Protein AF-S6ABQ4-F1 (afdb_monomer_lite)

Radius of gyration: 31.16 Å; chains: 1; bounding box: 83×115×70 Å

Foldseek 3Di:
DDDDDDDDDDDDPPPPPPPPPPPPPPDDLVRQLVVQLVVQLVVCVVPPVQDDSVLSSVQSNVQSVQVSVQVVVCVVQVAHRAGDHDDDDDRDPDPPPDDPDDDDDDDDDDDDDDDDDDDDDDDDDDDDDDDDDDDDDDDDDDDDDCPPPPPDDLFAKWQFVPWQDIWTWDDDPQWIWIDDPPDTFIWHADPVQKTWTQDPVVRWIWIWHADPQSKIFIATVVGPDGTTIIHGDDPVVVVVLLVQLVVLSVQLVVLCVVLVVPVVCNVVSSLLSVLSNCVSRTDDPSSLVSLLVSVVVVVVVVPPDNPHCPSRPPVSD

Secondary structure (DSSP, 8-state):
----------------------------HHHHHHHHHHHHHHHHHHH-TTS-HHHHHHHHHHHHHHHHHHHHHHHHHTS--PPPPPPPPPPP---TTS-----PPPPP---PPPP----------------------------------------EEEEETTS--EEEEEEETTEEEEEETTEEEEEEE-TTS-EEEEETTTTEEEEEEE-TTSEEEEEEES--SPPEEEEEEPHHHHHHHHHHHHHHHHHHHHHHHHHHH-GGGHHHHHHHHHHHHHHTT--HHHHHHHHHHHHHHHHHTT-SS-TTTTTS-GGG-

Organism: NCBI:txid1245471

Structure (mmCIF, N/CA/C/O backbone):
data_AF-S6ABQ4-F1
#
_entry.id   AF-S6ABQ4-F1
#
loop_
_atom_site.group_PDB
_atom_site.id
_atom_site.type_symbol
_atom_site.label_atom_id
_atom_site.label_alt_id
_atom_site.label_comp_id
_atom_site.label_asym_id
_atom_site.label_entity_id
_atom_site.label_seq_id
_atom_site.pdbx_PDB_ins_code
_atom_site.Cartn_x
_atom_site.Cartn_y
_atom_site.Cartn_z
_atom_site.occupancy
_atom_site.B_iso_or_equiv
_atom_site.auth_seq_id
_atom_site.auth_comp_id
_atom_site.auth_asym_id
_atom_site.auth_atom_id
_atom_site.pdbx_PDB_model_num
ATOM 1 N N . MET A 1 1 ? 23.757 -74.258 19.434 1.00 41.22 1 MET A N 1
ATOM 2 C CA . MET A 1 1 ? 25.208 -74.532 19.298 1.00 41.22 1 MET A CA 1
ATOM 3 C C . MET A 1 1 ? 25.707 -73.905 17.999 1.00 41.22 1 MET A C 1
ATOM 5 O O . MET A 1 1 ? 25.030 -74.097 17.000 1.00 41.22 1 MET A O 1
ATOM 9 N N . LYS A 1 2 ? 26.884 -73.247 18.045 1.00 38.03 2 LYS A N 1
ATOM 10 C CA . LYS A 1 2 ? 27.640 -72.538 16.971 1.00 38.03 2 LYS A CA 1
ATOM 11 C C . LYS A 1 2 ? 27.140 -71.103 16.696 1.00 38.03 2 LYS A C 1
ATOM 13 O O . LYS A 1 2 ? 26.043 -70.960 16.183 1.00 38.03 2 LYS A O 1
ATOM 18 N N . LEU A 1 3 ? 27.743 -70.007 17.190 1.00 45.56 3 LEU A N 1
ATOM 19 C CA . LEU A 1 3 ? 29.120 -69.449 17.098 1.00 45.56 3 LEU A CA 1
ATOM 20 C C . LEU A 1 3 ? 29.625 -69.207 15.663 1.00 45.56 3 LEU A C 1
ATOM 22 O O . LEU A 1 3 ? 30.008 -70.166 15.002 1.00 45.56 3 LEU A O 1
ATOM 26 N N . ALA A 1 4 ? 29.666 -67.924 15.265 1.00 42.50 4 ALA A N 1
ATOM 27 C CA . ALA A 1 4 ? 30.671 -67.213 14.440 1.00 42.50 4 ALA A CA 1
ATOM 28 C C . ALA A 1 4 ? 30.079 -65.817 14.109 1.00 42.50 4 ALA A C 1
ATOM 30 O O . ALA A 1 4 ? 29.017 -65.747 13.506 1.00 42.50 4 ALA A O 1
ATOM 31 N N . SER A 1 5 ? 30.527 -64.690 14.674 1.00 42.66 5 SER A N 1
ATOM 32 C CA . SER A 1 5 ? 31.806 -63.982 14.480 1.00 42.66 5 SER A CA 1
ATOM 33 C C . SER A 1 5 ? 32.084 -63.610 13.021 1.00 42.66 5 SER A C 1
ATOM 35 O O . SER A 1 5 ? 32.477 -64.475 12.247 1.00 42.66 5 SER A O 1
ATOM 37 N N . LEU A 1 6 ? 31.931 -62.323 12.682 1.00 36.28 6 LEU A N 1
ATOM 38 C CA . LEU A 1 6 ? 32.938 -61.563 11.932 1.00 36.28 6 LEU A CA 1
ATOM 39 C C . LEU A 1 6 ? 32.602 -60.068 11.933 1.00 36.28 6 LEU A C 1
ATOM 41 O O . LEU A 1 6 ? 31.626 -59.607 11.348 1.00 36.28 6 LEU A O 1
ATOM 45 N N . ALA A 1 7 ? 33.460 -59.336 12.634 1.00 42.53 7 ALA A N 1
ATOM 46 C CA . ALA A 1 7 ? 33.646 -57.908 12.502 1.00 42.53 7 ALA A CA 1
ATOM 47 C C . ALA A 1 7 ? 34.165 -57.579 11.096 1.00 42.53 7 ALA A C 1
ATOM 49 O O . ALA A 1 7 ? 35.042 -58.274 10.586 1.00 42.53 7 ALA A O 1
ATOM 50 N N . SER A 1 8 ? 33.702 -56.472 10.520 1.00 33.12 8 SER A N 1
ATOM 51 C CA . SER A 1 8 ? 34.504 -55.733 9.551 1.00 33.12 8 SER A CA 1
ATOM 52 C C . SER A 1 8 ? 34.298 -54.244 9.773 1.00 33.12 8 SER A C 1
ATOM 54 O O . SER A 1 8 ? 33.239 -53.676 9.519 1.00 33.12 8 SER A O 1
ATOM 56 N N . ILE A 1 9 ? 35.348 -53.659 10.332 1.00 43.62 9 ILE A N 1
ATOM 57 C CA . ILE A 1 9 ? 35.578 -52.240 10.533 1.00 43.62 9 ILE A CA 1
ATOM 58 C C . ILE A 1 9 ? 35.813 -51.629 9.150 1.00 43.62 9 ILE A C 1
ATOM 60 O O . ILE A 1 9 ? 36.770 -51.991 8.470 1.00 43.62 9 ILE A O 1
ATOM 64 N N . LEU A 1 10 ? 34.962 -50.691 8.746 1.00 34.78 10 LEU A N 1
ATOM 65 C CA . LEU A 1 10 ? 35.266 -49.732 7.689 1.00 34.78 10 LEU A CA 1
ATOM 66 C C . LEU A 1 10 ? 34.987 -48.350 8.268 1.00 34.78 10 LEU A C 1
ATOM 68 O O . LEU A 1 10 ? 33.851 -47.886 8.333 1.00 34.78 10 LEU A O 1
ATOM 72 N N . GLY A 1 11 ? 36.056 -47.742 8.781 1.00 37.06 11 GLY A N 1
ATOM 73 C CA . GLY A 1 11 ? 36.072 -46.345 9.174 1.00 37.06 11 GLY A CA 1
ATOM 74 C C . GLY A 1 11 ? 35.910 -45.486 7.930 1.00 37.06 11 GLY A C 1
ATOM 75 O O . GLY A 1 11 ? 36.861 -45.286 7.179 1.00 37.06 11 GLY A O 1
ATOM 76 N N . VAL A 1 12 ? 34.694 -44.998 7.710 1.00 32.78 12 VAL A N 1
ATOM 77 C CA . VAL A 1 12 ? 34.439 -43.880 6.809 1.00 32.78 12 VAL A CA 1
ATOM 78 C C . VAL A 1 12 ? 34.696 -42.618 7.618 1.00 32.78 12 VAL A C 1
ATOM 80 O O . VAL A 1 12 ? 33.885 -42.208 8.446 1.00 32.78 12 VAL A O 1
ATOM 83 N N . THR A 1 13 ? 35.863 -42.022 7.403 1.00 38.53 13 THR A N 1
ATOM 84 C CA . THR A 1 13 ? 36.162 -40.666 7.853 1.00 38.53 13 THR A CA 1
ATOM 85 C C . THR A 1 13 ? 35.278 -39.722 7.045 1.00 38.53 13 THR A C 1
ATOM 87 O O . THR A 1 13 ? 35.579 -39.392 5.900 1.00 38.53 13 THR A O 1
ATOM 90 N N . LEU A 1 14 ? 34.140 -39.340 7.622 1.00 33.50 14 LEU A N 1
ATOM 91 C CA . LEU A 1 14 ? 33.258 -38.321 7.077 1.00 33.50 14 LEU A CA 1
ATOM 92 C C . LEU A 1 14 ? 33.984 -36.971 7.192 1.00 33.50 14 LEU A C 1
ATOM 94 O O . LEU A 1 14 ? 34.017 -36.358 8.258 1.00 33.50 14 LEU A O 1
ATOM 98 N N . VAL A 1 15 ? 34.609 -36.522 6.104 1.00 37.22 15 VAL A N 1
ATOM 99 C CA . VAL A 1 15 ? 35.054 -35.132 5.973 1.00 37.22 15 VAL A CA 1
ATOM 100 C C . VAL A 1 15 ? 33.791 -34.297 5.786 1.00 37.22 15 VAL A C 1
ATOM 102 O O . VAL A 1 15 ? 33.275 -34.158 4.680 1.00 37.22 15 VAL A O 1
ATOM 105 N N . LEU A 1 16 ? 33.260 -33.780 6.894 1.00 36.47 16 LEU A N 1
ATOM 106 C CA . LEU A 1 16 ? 32.320 -32.664 6.889 1.00 36.47 16 LEU A CA 1
ATOM 107 C C . LEU A 1 16 ? 33.068 -31.437 6.356 1.00 36.47 16 LEU A C 1
ATOM 109 O O . LEU A 1 16 ? 33.591 -30.626 7.117 1.00 36.47 16 LEU A O 1
ATOM 113 N N . SER A 1 17 ? 33.139 -31.309 5.031 1.00 37.34 17 SER A N 1
ATOM 114 C CA . SER A 1 17 ? 33.329 -30.005 4.406 1.00 37.34 17 SER A CA 1
ATOM 115 C C . SER A 1 17 ? 32.107 -29.175 4.767 1.00 37.34 17 SER A C 1
ATOM 117 O O . SER A 1 17 ? 31.034 -29.340 4.190 1.00 37.34 17 SER A O 1
ATOM 119 N N . ALA A 1 18 ? 32.265 -28.313 5.768 1.00 39.38 18 ALA A N 1
ATOM 120 C CA . ALA A 1 18 ? 31.346 -27.225 6.017 1.00 39.38 18 ALA A CA 1
ATOM 121 C C . ALA A 1 18 ? 31.290 -26.379 4.740 1.00 39.38 18 ALA A C 1
ATOM 123 O O . ALA A 1 18 ? 32.197 -25.600 4.454 1.00 39.38 18 ALA A O 1
ATOM 124 N N . CYS A 1 19 ? 30.234 -26.556 3.948 1.00 36.56 19 CYS A N 1
ATOM 125 C CA . CYS A 1 19 ? 29.794 -25.542 3.009 1.00 36.56 19 CYS A CA 1
ATOM 126 C C . CYS A 1 19 ? 29.340 -24.352 3.855 1.00 36.56 19 CYS A C 1
ATOM 128 O O . CYS A 1 19 ? 28.166 -24.223 4.187 1.00 36.56 19 CYS A O 1
ATOM 130 N N . THR A 1 20 ? 30.286 -23.509 4.265 1.00 40.81 20 THR A N 1
ATOM 131 C CA . THR A 1 20 ? 29.984 -22.143 4.668 1.00 40.81 20 THR A CA 1
ATOM 132 C C . THR A 1 20 ? 29.378 -21.485 3.440 1.00 40.81 20 THR A C 1
ATOM 134 O O . THR A 1 20 ? 30.103 -21.079 2.532 1.00 40.81 20 THR A O 1
ATOM 137 N N . THR A 1 21 ? 28.046 -21.452 3.370 1.00 42.44 21 THR A N 1
ATOM 138 C CA . THR A 1 21 ? 27.344 -20.508 2.505 1.00 42.44 21 THR A CA 1
ATOM 139 C C . THR A 1 21 ? 27.977 -19.150 2.782 1.00 42.44 21 THR A C 1
ATOM 141 O O . THR A 1 21 ? 28.039 -18.776 3.959 1.00 42.44 21 THR A O 1
ATOM 144 N N . PRO A 1 22 ? 28.530 -18.454 1.775 1.00 40.38 22 PRO A N 1
ATOM 145 C CA . PRO A 1 22 ? 29.064 -17.127 2.002 1.00 40.38 22 PRO A CA 1
ATOM 146 C C . PRO A 1 22 ? 27.938 -16.319 2.634 1.00 40.38 22 PRO A C 1
ATOM 148 O O . PRO A 1 22 ? 26.863 -16.191 2.051 1.00 40.38 22 PRO A O 1
ATOM 151 N N . SER A 1 23 ? 28.152 -15.859 3.866 1.00 38.28 23 SER A N 1
ATOM 152 C CA . SER A 1 23 ? 27.272 -14.879 4.473 1.00 38.28 23 SER A CA 1
ATOM 153 C C . SER A 1 23 ? 27.255 -13.715 3.500 1.00 38.28 23 SER A C 1
ATOM 155 O O . SER A 1 23 ? 28.277 -13.049 3.334 1.00 38.28 23 SER A O 1
ATOM 157 N N . VAL A 1 24 ? 26.137 -13.524 2.798 1.00 43.56 24 VAL A N 1
ATOM 158 C CA . VAL A 1 24 ? 25.890 -12.302 2.045 1.00 43.56 24 VAL A CA 1
ATOM 159 C C . VAL A 1 24 ? 25.964 -11.209 3.099 1.00 43.56 24 VAL A C 1
ATOM 161 O O . VAL A 1 24 ? 25.061 -11.064 3.920 1.00 43.56 24 VAL A O 1
ATOM 164 N N . THR A 1 25 ? 27.111 -10.539 3.187 1.00 53.03 25 THR A N 1
ATOM 165 C CA . THR A 1 25 ? 27.285 -9.386 4.060 1.00 53.03 25 THR A CA 1
ATOM 166 C C . THR A 1 25 ? 26.182 -8.425 3.683 1.00 53.03 25 THR A C 1
ATOM 168 O O . THR A 1 25 ? 26.141 -7.992 2.530 1.00 53.03 25 THR A O 1
ATOM 171 N N . ALA A 1 26 ? 25.272 -8.162 4.623 1.00 62.94 26 ALA A N 1
ATOM 172 C CA . ALA A 1 26 ? 24.218 -7.181 4.443 1.00 62.94 26 ALA A CA 1
ATOM 173 C C . ALA A 1 26 ? 24.874 -5.907 3.903 1.00 62.94 26 ALA A C 1
ATOM 175 O O . ALA A 1 26 ? 25.725 -5.316 4.575 1.00 62.94 26 ALA A O 1
ATOM 176 N N . GLN A 1 27 ? 24.576 -5.560 2.650 1.00 77.19 27 GLN A N 1
ATOM 177 C CA . GLN A 1 27 ? 25.102 -4.339 2.057 1.00 77.19 27 GLN A CA 1
ATOM 178 C C . GLN A 1 27 ? 24.640 -3.174 2.929 1.00 77.19 27 GLN A C 1
ATOM 180 O O . GLN A 1 27 ? 23.491 -3.147 3.380 1.00 77.19 27 GLN A O 1
ATOM 185 N N . SER A 1 28 ? 25.532 -2.224 3.208 1.00 90.56 28 SER A N 1
ATOM 186 C CA . SER A 1 28 ? 25.123 -1.034 3.946 1.00 90.56 28 SER A CA 1
ATOM 187 C C . SER A 1 28 ? 24.106 -0.246 3.118 1.00 90.56 28 SER A C 1
ATOM 189 O O . SER A 1 28 ? 24.162 -0.244 1.886 1.00 90.56 28 SER A O 1
ATOM 191 N N . TYR A 1 29 ? 23.192 0.466 3.785 1.00 88.81 29 TYR A N 1
ATOM 192 C CA . TYR A 1 29 ? 22.242 1.344 3.094 1.00 88.81 29 TYR A CA 1
ATOM 193 C C . TYR A 1 29 ? 22.939 2.353 2.177 1.00 88.81 29 TYR A C 1
ATOM 195 O O . TYR A 1 29 ? 22.424 2.646 1.105 1.00 88.81 29 TYR A O 1
ATOM 203 N N . ASP A 1 30 ? 24.129 2.823 2.553 1.00 89.44 30 ASP A N 1
ATOM 204 C CA . ASP A 1 30 ? 24.922 3.736 1.729 1.00 89.44 30 ASP A CA 1
ATOM 205 C C . ASP A 1 30 ? 25.375 3.071 0.418 1.00 89.44 30 ASP A C 1
ATOM 207 O O . ASP A 1 30 ? 25.300 3.677 -0.647 1.00 89.44 30 ASP A O 1
ATOM 211 N N . GLN A 1 31 ? 25.781 1.797 0.457 1.00 87.75 31 GLN A N 1
ATOM 212 C CA . GLN A 1 31 ? 26.169 1.058 -0.747 1.00 87.75 31 GLN A CA 1
ATOM 213 C C . GLN A 1 31 ? 24.971 0.809 -1.675 1.00 87.75 31 GLN A C 1
ATOM 215 O O . GLN A 1 31 ? 25.091 0.932 -2.899 1.00 87.75 31 GLN A O 1
ATOM 220 N N . VAL A 1 32 ? 23.805 0.492 -1.105 1.00 85.88 32 VAL A N 1
ATOM 221 C CA . VAL A 1 32 ? 22.559 0.341 -1.872 1.00 85.88 32 VAL A CA 1
ATOM 222 C C . VAL A 1 32 ? 22.146 1.675 -2.497 1.00 85.88 32 VAL A C 1
ATOM 224 O O . VAL A 1 32 ? 21.766 1.712 -3.664 1.00 85.88 32 VAL A O 1
ATOM 227 N N . TYR A 1 33 ? 22.276 2.777 -1.756 1.00 92.12 33 TYR A N 1
ATOM 228 C CA . TYR A 1 33 ? 21.952 4.115 -2.243 1.00 92.12 33 TYR A CA 1
ATOM 229 C C . TYR A 1 33 ? 22.797 4.494 -3.460 1.00 92.12 33 TYR A C 1
ATOM 231 O O . TYR A 1 33 ? 22.249 4.850 -4.501 1.00 92.12 33 TYR A O 1
ATOM 239 N N . GLU A 1 34 ? 24.122 4.379 -3.349 1.00 91.19 34 GLU A N 1
ATOM 240 C CA . GLU A 1 34 ? 25.044 4.771 -4.419 1.00 91.19 34 GLU A CA 1
ATOM 241 C C . GLU A 1 34 ? 24.884 3.894 -5.667 1.00 91.19 34 GLU A C 1
ATOM 243 O O . GLU A 1 34 ? 24.823 4.407 -6.787 1.00 91.19 34 GLU A O 1
ATOM 248 N N . SER A 1 35 ? 24.746 2.574 -5.490 1.00 83.50 35 SER A N 1
ATOM 249 C CA . SER A 1 35 ? 24.535 1.656 -6.617 1.00 83.50 35 SER A CA 1
ATOM 250 C C . SER A 1 35 ? 23.209 1.919 -7.337 1.00 83.50 35 SER A C 1
ATOM 252 O O . SER A 1 35 ? 23.186 1.983 -8.570 1.00 83.50 35 SER A O 1
ATOM 254 N N . TYR A 1 36 ? 22.123 2.152 -6.590 1.00 89.00 36 TYR A N 1
ATOM 255 C CA . TYR A 1 36 ? 20.828 2.510 -7.163 1.00 89.00 36 TYR A CA 1
ATOM 256 C C . TYR A 1 36 ? 20.889 3.855 -7.892 1.00 89.00 36 TYR A C 1
ATOM 258 O O . TYR A 1 36 ? 20.446 3.959 -9.035 1.00 89.00 36 TYR A O 1
ATOM 266 N N . LEU A 1 37 ? 21.465 4.879 -7.255 1.00 92.44 37 LEU A N 1
ATOM 267 C CA . LEU A 1 37 ? 21.610 6.217 -7.824 1.00 92.44 37 LEU A CA 1
ATOM 268 C C . LEU A 1 37 ? 22.353 6.169 -9.165 1.00 92.44 37 LEU A C 1
ATOM 270 O O . LEU A 1 37 ? 21.895 6.762 -10.144 1.00 92.44 37 LEU A O 1
ATOM 274 N N . GLN A 1 38 ? 23.471 5.442 -9.224 1.00 93.06 38 GLN A N 1
ATOM 275 C CA . GLN A 1 38 ? 24.265 5.305 -10.440 1.00 93.06 38 GLN A CA 1
ATOM 276 C C . GLN A 1 38 ? 23.496 4.576 -11.550 1.00 93.06 38 GLN A C 1
ATOM 278 O O . GLN A 1 38 ? 23.429 5.078 -12.673 1.00 93.06 38 GLN A O 1
ATOM 283 N N . GLY A 1 39 ? 22.882 3.427 -11.248 1.00 84.62 39 GLY A N 1
ATOM 284 C CA . GLY A 1 39 ? 22.097 2.677 -12.233 1.00 84.62 39 GLY A CA 1
ATOM 285 C C . GLY A 1 39 ? 20.909 3.482 -12.767 1.00 84.62 39 GLY A C 1
ATOM 286 O O . GLY A 1 39 ? 20.678 3.544 -13.975 1.00 84.62 39 GLY A O 1
ATOM 287 N N . HIS A 1 40 ? 20.198 4.179 -11.878 1.00 90.31 40 HIS A N 1
ATOM 288 C CA . HIS A 1 40 ? 19.054 5.007 -12.244 1.00 90.31 40 HIS A CA 1
ATOM 289 C C . HIS A 1 40 ? 19.469 6.214 -13.099 1.00 90.31 40 HIS A C 1
ATOM 291 O O . HIS A 1 40 ? 18.775 6.568 -14.048 1.00 90.31 40 HIS A O 1
ATOM 297 N N . LEU A 1 41 ? 20.630 6.819 -12.833 1.00 94.31 41 LEU A N 1
ATOM 298 C CA . LEU A 1 41 ? 21.187 7.877 -13.678 1.00 94.31 41 LEU A CA 1
ATOM 299 C C . LEU A 1 41 ? 21.475 7.407 -15.109 1.00 94.31 41 LEU A C 1
ATOM 301 O O . LEU A 1 41 ? 21.135 8.124 -16.051 1.00 94.31 41 LEU A O 1
ATOM 305 N N . GLU A 1 42 ? 22.083 6.232 -15.287 1.00 90.25 42 GLU A N 1
ATOM 306 C CA . GLU A 1 42 ? 22.339 5.668 -16.622 1.00 90.25 42 GLU A CA 1
ATOM 307 C C . GLU A 1 42 ? 21.033 5.355 -17.364 1.00 90.25 42 GLU A C 1
ATOM 309 O O . GLU A 1 42 ? 20.878 5.698 -18.541 1.00 90.25 42 GLU A O 1
ATOM 314 N N . MET A 1 43 ? 20.043 4.807 -16.656 1.00 90.75 43 MET A N 1
ATOM 315 C CA . MET A 1 43 ? 18.707 4.595 -17.208 1.00 90.75 43 MET A CA 1
ATOM 316 C C . MET A 1 43 ? 18.068 5.919 -17.657 1.00 90.75 43 MET A C 1
ATOM 318 O O . MET A 1 43 ? 17.640 6.035 -18.803 1.00 90.75 43 MET A O 1
ATOM 322 N N . LEU A 1 44 ? 18.105 6.976 -16.841 1.00 90.50 44 LEU A N 1
ATOM 323 C CA . LEU A 1 44 ? 17.557 8.282 -17.227 1.00 90.50 44 LEU A CA 1
ATOM 324 C C . LEU A 1 44 ? 18.286 8.929 -18.411 1.00 90.50 44 LEU A C 1
ATOM 326 O O . LEU A 1 44 ? 17.665 9.670 -19.173 1.00 90.50 44 LEU A O 1
ATOM 330 N N . LYS A 1 45 ? 19.591 8.692 -18.590 1.00 92.50 45 LYS A N 1
ATOM 331 C CA . LYS A 1 45 ? 20.331 9.210 -19.757 1.00 92.50 45 LYS A CA 1
ATOM 332 C C . LYS A 1 45 ? 19.788 8.643 -21.067 1.00 92.50 45 LYS A C 1
ATOM 334 O O . LYS A 1 45 ? 19.754 9.363 -22.061 1.00 92.50 45 LYS A O 1
ATOM 339 N N . THR A 1 46 ? 19.374 7.378 -21.057 1.00 86.81 46 THR A N 1
ATOM 340 C CA . THR A 1 46 ? 18.848 6.687 -22.243 1.00 86.81 46 THR A CA 1
ATOM 341 C C . THR A 1 46 ? 17.350 6.920 -22.428 1.00 86.81 46 THR A C 1
ATOM 343 O O . THR A 1 46 ? 16.915 7.210 -23.538 1.00 86.81 46 THR A O 1
ATOM 346 N N . GLN A 1 47 ? 16.574 6.867 -21.344 1.00 84.94 47 GLN A N 1
ATOM 347 C CA . GLN A 1 47 ? 15.109 6.901 -21.382 1.00 84.94 47 GLN A CA 1
ATOM 348 C C . GLN A 1 47 ? 14.513 8.311 -21.290 1.00 84.94 47 GLN A C 1
ATOM 350 O O . GLN A 1 47 ? 13.397 8.535 -21.747 1.00 84.94 47 GLN A O 1
ATOM 355 N N . ALA A 1 48 ? 15.245 9.278 -20.726 1.00 89.62 48 ALA A N 1
ATOM 356 C CA . ALA A 1 48 ? 14.798 10.662 -20.570 1.00 89.62 48 ALA A CA 1
ATOM 357 C C . ALA A 1 48 ? 15.828 11.672 -21.121 1.00 89.62 48 ALA A C 1
ATOM 359 O O . ALA A 1 48 ? 16.327 12.540 -20.386 1.00 89.62 48 ALA A O 1
ATOM 360 N N . PRO A 1 49 ? 16.164 11.604 -22.428 1.00 93.06 49 PRO A N 1
ATOM 361 C CA . PRO A 1 49 ? 17.158 12.493 -23.032 1.00 93.06 49 PRO A CA 1
ATOM 362 C C . PRO A 1 49 ? 16.737 13.972 -23.012 1.00 93.06 49 PRO A C 1
ATOM 364 O O . PRO A 1 49 ? 17.598 14.846 -23.075 1.00 93.06 49 PRO A O 1
ATOM 367 N N . TRP A 1 50 ? 15.438 14.270 -22.870 1.00 91.62 50 TRP A N 1
ATOM 368 C CA . TRP A 1 50 ? 14.913 15.639 -22.759 1.00 91.62 50 TRP A CA 1
ATOM 369 C C . TRP A 1 50 ? 15.190 16.305 -21.404 1.00 91.62 50 TRP A C 1
ATOM 371 O O . TRP A 1 50 ? 15.065 17.523 -21.289 1.00 91.62 50 TRP A O 1
ATOM 381 N N . MET A 1 51 ? 15.534 15.536 -20.367 1.00 94.25 51 MET A N 1
ATOM 382 C CA . MET A 1 51 ? 15.889 16.095 -19.065 1.00 94.25 51 MET A CA 1
ATOM 383 C C . MET A 1 51 ? 17.309 16.672 -19.108 1.00 94.25 51 MET A C 1
ATOM 385 O O . MET A 1 51 ? 18.209 16.144 -19.759 1.00 94.25 51 MET A O 1
ATOM 389 N N . THR A 1 52 ? 17.551 17.749 -18.373 1.00 95.44 52 THR A N 1
ATOM 390 C CA . THR A 1 52 ? 18.921 18.214 -18.110 1.00 95.44 52 THR A CA 1
ATOM 391 C C . THR A 1 52 ? 19.641 17.250 -17.160 1.00 95.44 52 THR A C 1
ATOM 393 O O . THR A 1 52 ? 19.007 16.485 -16.431 1.00 95.44 52 THR A O 1
ATOM 396 N N . GLU A 1 53 ? 20.974 17.291 -17.118 1.00 95.81 53 GLU A N 1
ATOM 397 C CA . GLU A 1 53 ? 21.756 16.474 -16.177 1.00 95.81 53 GLU A CA 1
ATOM 398 C C . GLU A 1 53 ? 21.368 16.743 -14.717 1.00 95.81 53 GLU A C 1
ATOM 400 O O . GLU A 1 53 ? 21.164 15.805 -13.949 1.00 95.81 53 GLU A O 1
ATOM 405 N N . ALA A 1 54 ? 21.160 18.015 -14.361 1.00 95.38 54 ALA A N 1
ATOM 406 C CA . ALA A 1 54 ? 20.704 18.406 -13.032 1.00 95.38 54 ALA A CA 1
ATOM 407 C C . ALA A 1 54 ? 19.320 17.824 -12.693 1.00 95.38 54 ALA A C 1
ATOM 409 O O . ALA A 1 54 ? 19.121 17.322 -11.588 1.00 95.38 54 ALA A O 1
ATOM 410 N N . GLN A 1 55 ? 18.377 17.840 -13.643 1.00 93.62 55 GLN A N 1
ATOM 411 C CA . GLN A 1 55 ? 17.053 17.237 -13.453 1.00 93.62 55 GLN A CA 1
ATOM 412 C C . GLN A 1 55 ? 17.138 15.717 -13.288 1.00 93.62 55 GLN A C 1
ATOM 414 O O . GLN A 1 55 ? 16.476 15.172 -12.406 1.00 93.62 55 GLN A O 1
ATOM 419 N N . ARG A 1 56 ? 17.961 15.030 -14.095 1.00 96.06 56 ARG A N 1
ATOM 420 C CA . ARG A 1 56 ? 18.163 13.578 -13.957 1.00 96.06 56 ARG A CA 1
ATOM 421 C C . ARG A 1 56 ? 18.759 13.224 -12.602 1.00 96.06 56 ARG A C 1
ATOM 423 O O . ARG A 1 56 ? 18.255 12.326 -11.939 1.00 96.06 56 ARG A O 1
ATOM 430 N N . LEU A 1 57 ? 19.782 13.958 -12.166 1.00 96.38 57 LEU A N 1
ATOM 431 C CA . LEU A 1 57 ? 20.406 13.748 -10.862 1.00 96.38 57 LEU A CA 1
ATOM 432 C C . LEU A 1 57 ? 19.428 13.975 -9.711 1.00 96.38 57 LEU A C 1
ATOM 434 O O . LEU A 1 57 ? 19.384 13.167 -8.788 1.00 96.38 57 LEU A O 1
ATOM 438 N N . ALA A 1 58 ? 18.635 15.046 -9.763 1.00 92.19 58 ALA A N 1
ATOM 439 C CA . ALA A 1 58 ? 17.629 15.318 -8.742 1.00 92.19 58 ALA A CA 1
ATOM 440 C C . ALA A 1 58 ? 16.577 14.199 -8.667 1.00 92.19 58 ALA A C 1
ATOM 442 O O . ALA A 1 58 ? 16.259 13.734 -7.575 1.00 92.19 58 ALA A O 1
ATOM 443 N N . HIS A 1 59 ? 16.086 13.731 -9.819 1.00 90.56 59 HIS A N 1
ATOM 444 C CA . HIS A 1 59 ? 15.115 12.640 -9.883 1.00 90.56 59 HIS A CA 1
ATOM 445 C C . HIS A 1 59 ? 15.698 11.321 -9.358 1.00 90.56 59 HIS A C 1
ATOM 447 O O . HIS A 1 59 ? 15.102 10.688 -8.491 1.00 90.56 59 HIS A O 1
ATOM 453 N N . ALA A 1 60 ? 16.896 10.945 -9.815 1.00 91.19 60 ALA A N 1
ATOM 454 C CA . ALA A 1 60 ? 17.562 9.719 -9.386 1.00 91.19 60 ALA A CA 1
ATOM 455 C C . ALA A 1 60 ? 17.837 9.702 -7.875 1.00 91.19 60 ALA A C 1
ATOM 457 O O . ALA A 1 60 ? 17.625 8.679 -7.229 1.00 91.19 60 ALA A O 1
ATOM 458 N N . LYS A 1 61 ? 18.240 10.842 -7.293 1.00 94.50 61 LYS A N 1
ATOM 459 C CA . LYS A 1 61 ? 18.412 10.985 -5.838 1.00 94.50 61 LYS A CA 1
ATOM 460 C C . LYS A 1 61 ? 17.103 10.809 -5.082 1.00 94.50 61 LYS A C 1
ATOM 462 O O . LYS A 1 61 ? 17.068 10.040 -4.130 1.00 94.50 61 LYS A O 1
ATOM 467 N N . ALA A 1 62 ? 16.036 11.474 -5.526 1.00 88.00 62 ALA A N 1
ATOM 468 C CA . ALA A 1 62 ? 14.725 11.343 -4.897 1.00 88.00 62 ALA A CA 1
ATOM 469 C C . ALA A 1 62 ? 14.233 9.888 -4.929 1.00 88.00 62 ALA A C 1
ATOM 471 O O . ALA A 1 62 ? 13.738 9.377 -3.928 1.00 88.00 62 ALA A O 1
ATOM 472 N N . GLN A 1 63 ? 14.433 9.197 -6.052 1.00 91.06 63 GLN A N 1
ATOM 473 C CA . GLN A 1 63 ? 14.076 7.790 -6.171 1.00 91.06 63 GLN A CA 1
ATOM 474 C C . GLN A 1 63 ? 14.942 6.893 -5.268 1.00 91.06 63 GLN A C 1
ATOM 476 O O . GLN A 1 63 ? 14.411 6.007 -4.601 1.00 91.06 63 GLN A O 1
ATOM 481 N N . ALA A 1 64 ? 16.256 7.134 -5.203 1.00 87.31 64 ALA A N 1
ATOM 482 C CA . ALA A 1 64 ? 17.162 6.410 -4.311 1.00 87.31 64 ALA A CA 1
ATOM 483 C C . ALA A 1 64 ? 16.782 6.603 -2.831 1.00 87.31 64 ALA A C 1
ATOM 485 O O . ALA A 1 64 ? 16.783 5.643 -2.060 1.00 87.31 64 ALA A O 1
ATOM 486 N N . ASP A 1 65 ? 16.386 7.817 -2.437 1.00 88.06 65 ASP A N 1
ATOM 487 C CA . ASP A 1 65 ? 15.905 8.110 -1.084 1.00 88.06 65 ASP A CA 1
ATOM 488 C C . ASP A 1 65 ? 14.646 7.294 -0.743 1.00 88.06 65 ASP A C 1
ATOM 490 O O . ASP A 1 65 ? 14.560 6.729 0.351 1.00 88.06 65 ASP A O 1
ATOM 494 N N . GLU A 1 66 ? 13.683 7.187 -1.666 1.00 87.69 66 GLU A N 1
ATOM 495 C CA . GLU A 1 66 ? 12.479 6.363 -1.474 1.00 87.69 66 GLU A CA 1
ATOM 496 C C . GLU A 1 66 ? 12.803 4.868 -1.360 1.00 87.69 66 GLU A C 1
ATOM 498 O O . GLU A 1 66 ? 12.206 4.174 -0.533 1.00 87.69 66 GLU A O 1
ATOM 503 N N . VAL A 1 67 ? 13.798 4.375 -2.103 1.00 84.50 67 VAL A N 1
ATOM 504 C CA . VAL A 1 67 ? 14.301 2.998 -1.962 1.00 84.50 67 VAL A CA 1
ATOM 505 C C . VAL A 1 67 ? 14.882 2.761 -0.571 1.00 84.50 67 VAL A C 1
ATOM 507 O O . VAL A 1 67 ? 14.501 1.800 0.095 1.00 84.50 67 VAL A O 1
ATOM 510 N N . ILE A 1 68 ? 15.739 3.654 -0.071 1.00 89.38 68 ILE A N 1
ATOM 511 C CA . ILE A 1 68 ? 16.312 3.505 1.274 1.00 89.38 68 ILE A CA 1
ATOM 512 C C . ILE A 1 68 ? 15.241 3.611 2.366 1.00 89.38 68 ILE A C 1
ATOM 514 O O . ILE A 1 68 ? 15.300 2.872 3.353 1.00 89.38 68 ILE A O 1
ATOM 518 N N . LYS A 1 69 ? 14.248 4.497 2.214 1.00 82.81 69 LYS A N 1
ATOM 519 C CA . LYS A 1 69 ? 13.106 4.577 3.143 1.00 82.81 69 LYS A CA 1
ATOM 520 C C . LYS A 1 69 ? 12.318 3.271 3.165 1.00 82.81 69 LYS A C 1
ATOM 522 O O . LYS A 1 69 ? 12.010 2.781 4.250 1.00 82.81 69 LYS A O 1
ATOM 527 N N . SER A 1 70 ? 12.032 2.716 1.990 1.00 79.81 70 SER A N 1
ATOM 528 C CA . SER A 1 70 ? 11.356 1.430 1.831 1.00 79.81 70 SER A CA 1
ATOM 529 C C . SER A 1 70 ? 12.136 0.317 2.530 1.00 79.81 70 SER A C 1
ATOM 531 O O . SER A 1 70 ? 11.580 -0.320 3.419 1.00 79.81 70 SER A O 1
ATOM 533 N N . LEU A 1 71 ? 13.432 0.148 2.255 1.00 82.88 71 LEU A N 1
ATOM 534 C CA . LEU A 1 71 ? 14.240 -0.908 2.876 1.00 82.88 71 LEU A CA 1
ATOM 535 C C . LEU A 1 71 ? 14.314 -0.775 4.407 1.00 82.88 71 LEU A C 1
ATOM 537 O O . LEU A 1 71 ? 14.139 -1.756 5.127 1.00 82.88 71 LEU A O 1
ATOM 541 N N . LYS A 1 72 ? 14.468 0.448 4.929 1.00 84.19 72 LYS A N 1
ATOM 542 C CA . LYS A 1 72 ? 14.414 0.699 6.382 1.00 84.19 72 LYS A CA 1
ATOM 543 C C . LYS A 1 72 ? 13.047 0.368 6.980 1.00 84.19 72 LYS A C 1
ATOM 545 O O . LYS A 1 72 ? 12.965 -0.059 8.131 1.00 84.19 72 LYS A O 1
ATOM 550 N N . ALA A 1 73 ? 11.966 0.604 6.240 1.00 75.44 73 ALA A N 1
ATOM 551 C CA . ALA A 1 73 ? 10.628 0.218 6.668 1.00 75.44 73 ALA A CA 1
ATOM 552 C C . ALA A 1 73 ? 10.465 -1.308 6.663 1.00 75.44 73 ALA A C 1
ATOM 554 O O . ALA A 1 73 ? 9.905 -1.841 7.617 1.00 75.44 73 ALA A O 1
ATOM 555 N N . GLN A 1 74 ? 11.018 -2.006 5.665 1.00 79.44 74 GLN A N 1
ATOM 556 C CA . GLN A 1 74 ? 11.026 -3.471 5.611 1.00 79.44 74 GLN A CA 1
ATOM 557 C C . GLN A 1 74 ? 11.718 -4.077 6.832 1.00 79.44 74 GLN A C 1
ATOM 559 O O . GLN A 1 74 ? 11.140 -4.928 7.505 1.00 79.44 74 GLN A O 1
ATOM 564 N N . GLU A 1 75 ? 12.909 -3.578 7.174 1.00 79.56 75 GLU A N 1
ATOM 565 C CA . GLU A 1 75 ? 13.672 -4.030 8.345 1.00 79.56 75 GLU A CA 1
ATOM 566 C C . GLU A 1 75 ? 12.882 -3.856 9.653 1.00 79.56 75 GLU A C 1
ATOM 568 O O . GLU A 1 75 ? 12.915 -4.717 10.529 1.00 79.56 75 GLU A O 1
ATOM 573 N N . ARG A 1 76 ? 12.125 -2.759 9.783 1.00 76.69 76 ARG A N 1
ATOM 574 C 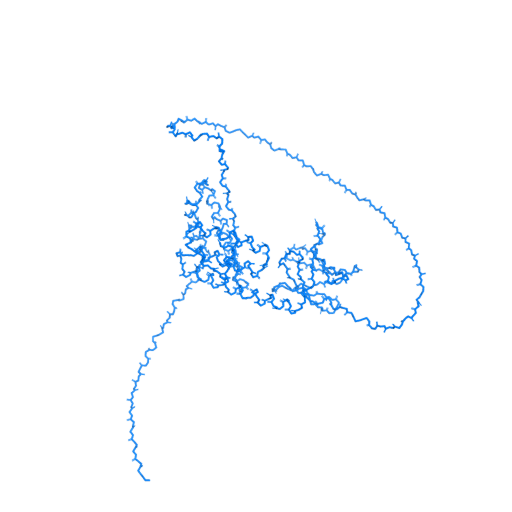CA . ARG A 1 76 ? 11.323 -2.467 10.984 1.00 76.69 76 ARG A CA 1
ATOM 575 C C . ARG A 1 76 ? 10.023 -3.257 11.062 1.00 76.69 76 ARG A C 1
ATOM 577 O O . ARG A 1 76 ? 9.562 -3.541 12.164 1.00 76.69 76 ARG A O 1
ATOM 584 N N . LEU A 1 77 ? 9.394 -3.520 9.921 1.00 76.06 77 LEU A N 1
ATOM 585 C CA . LEU A 1 77 ? 8.054 -4.104 9.848 1.00 76.06 77 LEU A CA 1
ATOM 586 C C . LEU A 1 77 ? 8.077 -5.615 9.596 1.00 76.06 77 LEU A C 1
ATOM 588 O O . LEU A 1 77 ? 7.047 -6.260 9.766 1.00 76.06 77 LEU A O 1
ATOM 592 N N . GLY A 1 78 ? 9.230 -6.185 9.228 1.00 78.31 78 GLY A N 1
ATOM 593 C CA . GLY A 1 78 ? 9.377 -7.617 8.967 1.00 78.31 78 GLY A CA 1
ATOM 594 C C . GLY A 1 78 ? 8.654 -8.090 7.702 1.00 78.31 78 GLY A C 1
ATOM 595 O O . GLY A 1 78 ? 8.268 -9.251 7.624 1.00 78.31 78 GLY A O 1
ATOM 596 N N . GLY A 1 79 ? 8.444 -7.204 6.724 1.00 74.50 79 GLY A N 1
ATOM 597 C CA . GLY A 1 79 ? 7.722 -7.508 5.487 1.00 74.50 79 GLY A CA 1
ATOM 598 C C . GLY A 1 79 ? 8.155 -6.623 4.322 1.00 74.50 79 GLY A C 1
ATOM 599 O O . GLY A 1 79 ? 8.868 -5.642 4.518 1.00 74.50 79 GLY A O 1
ATOM 600 N N . VAL A 1 80 ? 7.731 -6.969 3.105 1.00 73.38 80 VAL A N 1
ATOM 601 C CA . VAL A 1 80 ? 8.046 -6.205 1.888 1.00 73.38 80 VAL A CA 1
ATOM 602 C C . VAL A 1 80 ? 7.256 -4.895 1.880 1.00 73.38 80 VAL A C 1
ATOM 604 O O . VAL A 1 80 ? 6.033 -4.883 1.967 1.00 73.38 80 VAL A O 1
ATOM 607 N N . VAL A 1 81 ? 7.971 -3.783 1.749 1.00 72.19 81 VAL A N 1
ATOM 608 C CA . VAL A 1 81 ? 7.436 -2.428 1.587 1.00 72.19 81 VAL A CA 1
ATOM 609 C C . VAL A 1 81 ? 7.985 -1.947 0.256 1.00 72.19 81 VAL A C 1
ATOM 611 O O . VAL A 1 81 ? 9.197 -1.753 0.176 1.00 72.19 81 VAL A O 1
ATOM 614 N N . PRO A 1 82 ? 7.191 -1.809 -0.811 1.00 71.25 82 PRO A N 1
ATOM 615 C CA . PRO A 1 82 ? 7.711 -1.341 -2.085 1.00 71.25 82 PRO A CA 1
ATOM 616 C C . PRO A 1 82 ? 8.177 0.118 -1.965 1.00 71.25 82 PRO A C 1
ATOM 618 O O . PRO A 1 82 ? 7.607 0.890 -1.186 1.00 71.25 82 PRO A O 1
ATOM 621 N N . PRO A 1 83 ? 9.200 0.522 -2.728 1.00 73.69 83 PRO A N 1
ATOM 622 C CA . PRO A 1 83 ? 9.565 1.924 -2.829 1.00 73.69 83 PRO A CA 1
ATOM 623 C C . PRO A 1 83 ? 8.447 2.721 -3.500 1.00 73.69 83 PRO A C 1
ATOM 625 O O . PRO A 1 83 ? 7.811 2.259 -4.450 1.00 73.69 83 PRO A O 1
ATOM 628 N N . VAL A 1 84 ? 8.235 3.949 -3.028 1.00 73.81 84 VAL A N 1
ATOM 629 C CA . VAL A 1 84 ? 7.392 4.907 -3.741 1.00 73.81 84 VAL A CA 1
ATOM 630 C C . VAL A 1 84 ? 8.109 5.292 -5.035 1.00 73.81 84 VAL A C 1
ATOM 632 O O . VAL A 1 84 ? 9.301 5.604 -5.038 1.00 73.81 84 VAL A O 1
ATOM 635 N N . LEU A 1 85 ? 7.388 5.240 -6.153 1.00 78.12 85 LEU A N 1
ATOM 636 C CA . LEU A 1 85 ? 7.906 5.681 -7.442 1.00 78.12 85 LEU A CA 1
ATOM 637 C C . LEU A 1 85 ? 7.716 7.192 -7.568 1.00 78.12 85 LEU A C 1
ATOM 639 O O . LEU A 1 85 ? 6.595 7.700 -7.513 1.00 78.12 85 LEU A O 1
ATOM 643 N N . VAL A 1 86 ? 8.817 7.906 -7.756 1.00 79.62 86 VAL A N 1
ATOM 644 C CA . VAL A 1 86 ? 8.834 9.316 -8.119 1.00 79.62 86 VAL A CA 1
ATOM 645 C C . VAL A 1 86 ? 8.464 9.397 -9.603 1.00 79.62 86 VAL A C 1
ATOM 647 O O . VAL A 1 86 ? 9.139 8.792 -10.436 1.00 79.62 86 VAL A O 1
ATOM 650 N N . PRO A 1 87 ? 7.388 10.106 -9.981 1.00 78.62 87 PRO A N 1
ATOM 651 C CA . PRO A 1 87 ? 6.998 10.218 -11.380 1.00 78.62 87 PRO A CA 1
ATOM 652 C C . PRO A 1 87 ? 8.041 11.008 -12.176 1.00 78.62 87 PRO A C 1
ATOM 654 O O . PRO A 1 87 ? 8.568 12.026 -11.715 1.00 78.62 87 PRO A O 1
ATOM 657 N N . LEU A 1 88 ? 8.340 10.538 -13.389 1.00 79.50 88 LEU A N 1
ATOM 658 C CA . LEU A 1 88 ? 9.213 11.254 -14.314 1.00 79.50 88 LEU A CA 1
ATOM 659 C C . LEU A 1 88 ? 8.562 12.563 -14.762 1.00 79.50 88 LEU A C 1
ATOM 661 O O . LEU A 1 88 ? 7.354 12.639 -14.991 1.00 79.50 88 LEU A O 1
ATOM 665 N N . LEU A 1 89 ? 9.391 13.593 -14.932 1.00 79.19 89 LEU A N 1
ATOM 666 C CA . LEU A 1 89 ? 8.969 14.826 -15.584 1.00 79.19 89 LEU A CA 1
ATOM 667 C C . LEU A 1 89 ? 8.593 14.513 -17.034 1.00 79.19 89 LEU A C 1
ATOM 669 O O . LEU A 1 89 ? 9.407 13.974 -17.789 1.00 79.19 89 LEU A O 1
ATOM 673 N N . GLN A 1 90 ? 7.367 14.874 -17.415 1.00 79.75 90 GLN A N 1
ATOM 674 C CA . GLN A 1 90 ? 6.897 14.686 -18.783 1.00 79.75 90 GLN A CA 1
ATOM 675 C C . GLN A 1 90 ? 7.801 15.440 -19.770 1.00 79.75 90 GLN A C 1
ATOM 677 O O . GLN A 1 90 ? 8.293 16.528 -19.441 1.00 79.75 90 GLN A O 1
ATOM 682 N N . PRO A 1 91 ? 8.038 14.881 -20.971 1.00 76.75 91 PRO A N 1
ATOM 683 C CA . PRO A 1 91 ? 8.746 15.601 -22.014 1.00 76.75 91 PRO A CA 1
ATOM 684 C C . PRO A 1 91 ? 8.027 16.921 -22.309 1.00 76.75 91 PRO A C 1
ATOM 686 O O . PRO A 1 91 ? 6.793 16.966 -22.257 1.00 76.75 91 PRO A O 1
ATOM 689 N N . PRO A 1 92 ? 8.768 18.006 -22.604 1.00 79.31 92 PRO A N 1
ATOM 690 C CA . PRO A 1 92 ? 8.136 19.245 -23.027 1.00 79.31 92 PRO A CA 1
ATOM 691 C C . PRO A 1 92 ? 7.245 18.930 -24.227 1.00 79.31 92 PRO A C 1
ATOM 693 O O . PRO A 1 92 ? 7.686 18.252 -25.158 1.00 79.31 92 PRO A O 1
ATOM 696 N N . ALA A 1 93 ? 5.989 19.383 -24.181 1.00 82.44 93 ALA A N 1
ATOM 697 C CA . ALA A 1 93 ? 5.064 19.198 -25.287 1.00 82.44 93 ALA A CA 1
ATOM 698 C C . ALA A 1 93 ? 5.736 19.737 -26.551 1.00 82.44 93 ALA A C 1
ATOM 700 O O . ALA A 1 93 ? 6.044 20.928 -26.641 1.00 82.44 93 ALA A O 1
ATOM 701 N N . VAL A 1 94 ? 6.035 18.842 -27.493 1.00 70.19 94 VAL A N 1
ATOM 702 C CA . VAL A 1 94 ? 6.582 19.246 -28.780 1.00 70.19 94 VAL A CA 1
ATOM 703 C C . VAL A 1 94 ? 5.477 20.051 -29.442 1.00 70.19 94 VAL A C 1
ATOM 705 O O . VAL A 1 94 ? 4.421 19.505 -29.760 1.00 70.19 94 VAL A O 1
ATOM 708 N N . ASP A 1 95 ? 5.684 21.359 -29.578 1.00 69.81 95 ASP A N 1
ATOM 709 C CA . ASP A 1 95 ? 4.778 22.227 -30.318 1.00 69.81 95 ASP A CA 1
ATOM 710 C C . ASP A 1 95 ? 4.816 21.775 -31.782 1.00 69.81 95 ASP A C 1
ATOM 712 O O . ASP A 1 95 ? 5.672 22.194 -32.563 1.00 69.81 95 ASP A O 1
ATOM 716 N N . ALA A 1 96 ? 3.914 20.851 -32.130 1.00 62.88 96 ALA A N 1
ATOM 717 C CA . ALA A 1 96 ? 3.812 20.212 -33.442 1.00 62.88 96 ALA A CA 1
ATOM 718 C C . ALA A 1 96 ? 3.573 21.223 -34.581 1.00 62.88 96 ALA A C 1
ATOM 720 O O . ALA A 1 96 ? 3.624 20.869 -35.756 1.00 62.88 96 ALA A O 1
ATOM 721 N N . SER A 1 97 ? 3.327 22.486 -34.229 1.00 69.50 97 SER A N 1
ATOM 722 C CA . SER A 1 97 ? 3.120 23.606 -35.137 1.00 69.50 97 SER A CA 1
ATOM 723 C C . SER A 1 97 ? 4.424 24.212 -35.665 1.00 69.50 97 SER A C 1
ATOM 725 O O . SER A 1 97 ? 4.377 24.976 -36.629 1.00 69.50 97 SER A O 1
ATOM 727 N N . LYS A 1 98 ? 5.586 23.921 -35.058 1.00 58.12 98 LYS A N 1
ATOM 728 C CA . LYS A 1 98 ? 6.874 24.445 -35.534 1.00 58.12 98 LYS A CA 1
ATOM 729 C C . LYS A 1 98 ? 7.538 23.452 -36.494 1.00 58.12 98 LYS A C 1
ATOM 731 O O . LYS A 1 98 ? 7.876 22.345 -36.074 1.00 58.12 98 LYS A O 1
ATOM 736 N N . PRO A 1 99 ? 7.753 23.828 -37.771 1.00 62.28 99 PRO A N 1
ATOM 737 C CA . PRO A 1 99 ? 8.549 23.032 -38.696 1.00 62.28 99 PRO A CA 1
ATOM 738 C C . PRO A 1 99 ? 9.919 22.754 -38.079 1.00 62.28 99 PRO A C 1
ATOM 740 O O . PRO A 1 99 ? 10.532 23.662 -37.519 1.00 62.28 99 PRO A O 1
ATOM 743 N N . VAL A 1 100 ? 10.385 21.508 -38.172 1.00 53.19 100 VAL A N 1
ATOM 744 C CA . VAL A 1 100 ? 11.721 21.105 -37.716 1.00 53.19 100 VAL A CA 1
ATOM 745 C C . VAL A 1 100 ? 12.755 21.941 -38.470 1.00 53.19 100 VAL A C 1
ATOM 747 O O . VAL A 1 100 ? 13.022 21.709 -39.649 1.00 53.19 100 VAL A O 1
ATOM 750 N N . GLU A 1 101 ? 13.296 22.954 -37.797 1.00 52.78 101 GLU A N 1
ATOM 751 C CA . GLU A 1 101 ? 14.346 23.808 -38.335 1.00 52.78 101 GLU A CA 1
ATOM 752 C C . GLU A 1 101 ? 15.640 22.993 -38.383 1.00 52.78 101 GLU A C 1
ATOM 754 O O . GLU A 1 101 ? 16.157 22.532 -37.363 1.00 52.78 101 GLU A O 1
ATOM 759 N N . VAL A 1 102 ? 16.115 22.736 -39.603 1.00 61.97 102 VAL A N 1
ATOM 760 C CA . VAL A 1 102 ? 17.358 22.007 -39.865 1.00 61.97 102 VAL A CA 1
ATOM 761 C C . VAL A 1 102 ? 18.509 22.755 -39.174 1.00 61.97 102 VAL A C 1
ATOM 763 O O . VAL A 1 102 ? 18.625 23.964 -39.380 1.00 61.97 102 VAL A O 1
ATOM 766 N N . PRO A 1 103 ? 19.367 22.092 -38.372 1.00 48.34 103 PRO A N 1
ATOM 767 C CA . PRO A 1 103 ? 20.362 22.779 -37.552 1.00 48.34 103 PRO A CA 1
ATOM 768 C C . PRO A 1 103 ? 21.321 23.631 -38.392 1.00 48.34 103 PRO A C 1
ATOM 770 O O . PRO A 1 103 ? 22.151 23.106 -39.137 1.00 48.34 103 PRO A O 1
ATOM 773 N N . GLN A 1 104 ? 21.224 24.953 -38.249 1.00 48.81 104 GLN A N 1
ATOM 774 C CA . GLN A 1 104 ? 22.172 25.911 -38.810 1.00 48.81 104 GLN A CA 1
ATOM 775 C C . GLN A 1 104 ? 23.316 26.151 -37.797 1.00 48.81 104 GLN A C 1
ATOM 777 O O . GLN A 1 104 ? 23.050 26.220 -36.594 1.00 48.81 104 GLN A O 1
ATOM 782 N N . PRO A 1 105 ? 24.593 26.255 -38.223 1.00 43.47 105 PRO A N 1
ATOM 783 C CA . PRO A 1 105 ? 25.731 26.378 -37.308 1.00 43.47 105 PRO A CA 1
ATOM 784 C C . PRO A 1 105 ? 25.626 27.603 -36.390 1.00 43.47 105 PRO A C 1
ATOM 786 O O . PRO A 1 105 ? 25.328 28.708 -36.841 1.00 43.47 105 PRO A O 1
ATOM 789 N N . ALA A 1 106 ? 25.896 27.382 -35.103 1.00 43.91 106 ALA A N 1
ATOM 790 C CA . ALA A 1 106 ? 25.657 28.313 -34.007 1.00 43.91 106 ALA A CA 1
ATOM 791 C C . ALA A 1 106 ? 26.345 29.681 -34.181 1.00 43.91 106 ALA A C 1
ATOM 793 O O . ALA A 1 106 ? 27.570 29.772 -34.272 1.00 43.91 106 ALA A O 1
ATOM 794 N N . GLN A 1 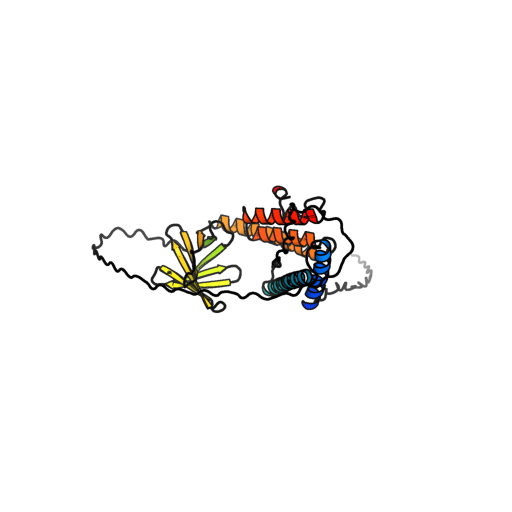107 ? 25.552 30.755 -34.116 1.00 39.59 107 GLN A N 1
ATOM 795 C CA . GLN A 1 107 ? 26.032 32.089 -33.761 1.00 39.59 107 GLN A CA 1
ATOM 796 C C . GLN A 1 107 ? 25.640 32.402 -32.316 1.00 39.59 107 GLN A C 1
ATOM 798 O O . GLN A 1 107 ? 24.492 32.254 -31.906 1.00 39.59 107 GLN A O 1
ATOM 803 N N . SER A 1 108 ? 26.649 32.797 -31.546 1.00 45.84 108 SER A N 1
ATOM 804 C CA . SER A 1 108 ? 26.582 33.090 -30.119 1.00 45.84 108 SER A CA 1
ATOM 805 C C . SER A 1 108 ? 25.979 34.476 -29.883 1.00 45.84 108 SER A C 1
ATOM 807 O O . SER A 1 108 ? 26.507 35.467 -30.387 1.00 45.84 108 SER A O 1
ATOM 809 N N . ALA A 1 109 ? 24.906 34.564 -29.096 1.00 42.62 109 ALA A N 1
ATOM 810 C CA . ALA A 1 109 ? 24.438 35.825 -28.532 1.00 42.62 109 ALA A CA 1
ATOM 811 C C . ALA A 1 109 ? 23.890 35.601 -27.117 1.00 42.62 109 ALA A C 1
ATOM 813 O O . ALA A 1 109 ? 22.942 34.848 -26.903 1.00 42.62 109 ALA A O 1
ATOM 814 N N . ALA A 1 110 ? 24.522 36.267 -26.153 1.00 41.97 110 ALA A N 1
ATOM 815 C CA . ALA A 1 110 ? 24.113 36.322 -24.760 1.00 41.97 110 ALA A CA 1
ATOM 816 C C . ALA A 1 110 ? 22.863 37.201 -24.598 1.00 41.97 110 ALA A C 1
ATOM 818 O O . ALA A 1 110 ? 22.810 38.304 -25.143 1.00 41.97 110 ALA A O 1
ATOM 819 N N . GLN A 1 111 ? 21.889 36.746 -23.806 1.00 42.34 111 GLN A N 1
ATOM 820 C CA . GLN A 1 111 ? 20.796 37.587 -23.319 1.00 42.34 111 GLN A CA 1
ATOM 821 C C . GLN A 1 111 ? 20.660 37.497 -21.797 1.00 42.34 111 GLN A C 1
ATOM 823 O O . GLN A 1 111 ? 20.684 36.427 -21.193 1.00 42.34 111 GLN A O 1
ATOM 828 N N . THR A 1 112 ? 20.547 38.688 -21.219 1.00 36.72 112 THR A N 1
ATOM 829 C CA . THR A 1 112 ? 20.440 39.038 -19.804 1.00 36.72 112 THR A CA 1
ATOM 830 C C . THR A 1 112 ? 19.019 38.796 -19.287 1.00 36.72 112 THR A C 1
ATOM 832 O O . THR A 1 112 ? 18.059 39.280 -19.883 1.00 36.72 112 THR A O 1
ATOM 835 N N . LEU A 1 113 ? 18.882 38.100 -18.154 1.00 38.09 113 LEU A N 1
ATOM 836 C CA . LEU A 1 113 ? 17.617 37.903 -17.435 1.00 38.09 113 LEU A CA 1
ATOM 837 C C . LEU A 1 113 ? 17.346 39.058 -16.455 1.00 38.09 113 LEU A C 1
ATOM 839 O O . LEU A 1 113 ? 18.197 39.399 -15.635 1.00 38.09 113 LEU A O 1
ATOM 843 N N . VAL A 1 114 ? 16.136 39.619 -16.524 1.00 47.97 114 VAL A N 1
ATOM 844 C CA . VAL A 1 114 ? 15.564 40.582 -15.563 1.00 47.97 114 VAL A CA 1
ATOM 845 C C . VAL A 1 114 ? 14.541 39.842 -14.682 1.00 47.97 114 VAL A C 1
ATOM 847 O O . VAL A 1 114 ? 13.742 39.087 -15.237 1.00 47.97 114 VAL A O 1
ATOM 850 N N . PRO A 1 115 ? 14.505 40.030 -13.346 1.00 38.62 115 PRO A N 1
ATOM 851 C CA . PRO A 1 115 ? 13.508 39.395 -12.482 1.00 38.62 115 PRO A CA 1
ATOM 852 C C . PRO A 1 115 ? 12.201 40.200 -12.416 1.00 38.62 115 PRO A C 1
ATOM 854 O O . PRO A 1 115 ? 12.230 41.427 -12.310 1.00 38.62 115 PRO A O 1
ATOM 857 N N . GLN A 1 116 ? 11.058 39.506 -12.395 1.00 41.53 116 GLN A N 1
ATOM 858 C CA . GLN A 1 116 ? 9.729 40.092 -12.181 1.00 41.53 116 GLN A CA 1
ATOM 859 C C . GLN A 1 116 ? 9.119 39.587 -10.848 1.00 41.53 116 GLN A C 1
ATOM 861 O O . GLN A 1 116 ? 9.238 38.396 -10.556 1.00 41.53 116 GLN A O 1
ATOM 866 N N . PRO A 1 117 ? 8.506 40.459 -10.018 1.00 43.69 117 PRO A N 1
ATOM 867 C CA . PRO A 1 117 ? 8.054 40.122 -8.660 1.00 43.69 117 PRO A CA 1
ATOM 868 C C . PRO A 1 117 ? 6.662 39.462 -8.565 1.00 43.69 117 PRO A C 1
ATOM 870 O O . PRO A 1 117 ? 5.761 39.746 -9.354 1.00 43.69 117 PRO A O 1
ATOM 873 N N . GLN A 1 118 ? 6.499 38.629 -7.526 1.00 44.56 118 GLN A N 1
ATOM 874 C CA . GLN A 1 118 ? 5.241 38.032 -7.045 1.00 44.56 118 GLN A CA 1
ATOM 875 C C . GLN A 1 118 ? 4.252 39.079 -6.500 1.00 44.56 118 GLN A C 1
ATOM 877 O O . GLN A 1 118 ? 4.679 40.019 -5.825 1.00 44.56 118 GLN A O 1
ATOM 882 N N . PRO A 1 119 ? 2.934 38.841 -6.630 1.00 46.50 119 PRO A N 1
ATOM 883 C CA . PRO A 1 119 ? 1.934 39.423 -5.745 1.00 46.50 119 PRO A CA 1
ATOM 884 C C . PRO A 1 119 ? 1.372 38.412 -4.728 1.00 46.50 119 PRO A C 1
ATOM 886 O O . PRO A 1 119 ? 1.010 37.283 -5.059 1.00 46.50 119 PRO A O 1
ATOM 889 N N . SER A 1 120 ? 1.276 38.883 -3.485 1.00 43.25 120 SER A N 1
ATOM 890 C CA . SER A 1 120 ? 0.562 38.292 -2.349 1.00 43.25 120 SER A CA 1
ATOM 891 C C . SER A 1 120 ? -0.930 38.656 -2.376 1.00 43.25 120 SER A C 1
ATOM 893 O O . SER A 1 120 ? -1.270 39.783 -2.732 1.00 43.25 120 SER A O 1
ATOM 895 N N . ALA A 1 121 ? -1.804 37.766 -1.899 1.00 36.22 121 ALA A N 1
ATOM 896 C CA . ALA A 1 121 ? -3.145 38.095 -1.390 1.00 36.22 121 ALA A CA 1
ATOM 897 C C . ALA A 1 121 ? -3.556 36.997 -0.385 1.00 36.22 121 ALA A C 1
ATOM 899 O O . ALA A 1 121 ? -3.508 35.821 -0.724 1.00 36.22 121 ALA A O 1
ATOM 900 N N . THR A 1 122 ? -3.648 37.279 0.918 1.00 37.53 122 THR A N 1
ATOM 901 C CA . THR A 1 122 ? -4.744 37.930 1.674 1.00 37.53 122 THR A CA 1
ATOM 902 C C . THR A 1 122 ? -5.850 36.946 2.057 1.00 37.53 122 THR A C 1
ATOM 904 O O . THR A 1 122 ? -6.729 36.622 1.264 1.00 37.53 122 THR A O 1
ATOM 907 N N . SER A 1 123 ? -5.794 36.522 3.320 1.00 38.38 123 SER A N 1
ATOM 908 C CA . SER A 1 123 ? -6.836 35.807 4.056 1.00 38.38 123 SER A CA 1
ATOM 909 C C . SER A 1 123 ? -8.022 36.723 4.375 1.00 38.38 123 SER A C 1
ATOM 911 O O . SER A 1 123 ? -7.822 37.879 4.748 1.00 38.38 123 SER A O 1
ATOM 913 N N . ALA A 1 124 ? -9.242 36.186 4.322 1.00 42.28 124 ALA A N 1
ATOM 914 C CA . ALA A 1 124 ? -10.428 36.801 4.911 1.00 42.28 124 ALA A CA 1
ATOM 915 C C . ALA A 1 124 ? -11.165 35.774 5.784 1.00 42.28 124 ALA A C 1
ATOM 917 O O . ALA A 1 124 ? -11.549 34.703 5.319 1.00 42.28 124 ALA A O 1
ATOM 918 N N . GLN A 1 125 ? -11.303 36.125 7.063 1.00 38.47 125 GLN A N 1
ATOM 919 C CA . GLN A 1 125 ? -12.104 35.460 8.089 1.00 38.47 125 GLN A CA 1
ATOM 920 C C . GLN A 1 125 ? -13.594 35.778 7.897 1.00 38.47 125 GLN A C 1
ATOM 922 O O . GLN A 1 125 ? -13.941 36.912 7.569 1.00 38.47 125 GLN A O 1
ATOM 927 N N . ALA A 1 126 ? -14.466 34.819 8.209 1.00 38.91 126 ALA A N 1
ATOM 928 C CA . ALA A 1 126 ? -15.856 35.083 8.565 1.00 38.91 126 ALA A CA 1
ATOM 929 C C . ALA A 1 126 ? -16.271 34.166 9.727 1.00 38.91 126 ALA A C 1
ATOM 931 O O . ALA A 1 126 ? -16.058 32.956 9.694 1.00 38.91 126 ALA A O 1
ATOM 932 N N . GLU A 1 127 ? -16.810 34.800 10.764 1.00 46.75 127 GLU A N 1
ATOM 933 C CA . GLU A 1 127 ? -17.297 34.246 12.030 1.00 46.75 127 GLU A CA 1
ATOM 934 C C . GLU A 1 127 ? -18.797 33.858 11.962 1.00 46.75 127 GLU A C 1
ATOM 936 O O . GLU A 1 127 ? -19.460 34.133 10.957 1.00 46.75 127 GLU A O 1
ATOM 941 N N . PRO A 1 128 ? -19.338 33.175 12.995 1.00 49.62 128 PRO A N 1
ATOM 942 C CA . PRO A 1 128 ? -20.457 32.245 12.869 1.00 49.62 128 PRO A CA 1
ATOM 943 C C . PRO A 1 128 ? -21.826 32.879 13.154 1.00 49.62 128 PRO A C 1
ATOM 945 O O . PRO A 1 128 ? -21.941 33.886 13.848 1.00 49.62 128 PRO A O 1
ATOM 948 N N . THR A 1 129 ? -22.894 32.226 12.684 1.00 40.59 129 THR A N 1
ATOM 949 C CA . THR A 1 129 ? -24.272 32.524 13.107 1.00 40.59 129 THR A CA 1
ATOM 950 C C . THR A 1 129 ? -24.858 31.329 13.853 1.00 40.59 129 THR A C 1
ATOM 952 O O . THR A 1 129 ? -24.993 30.235 13.311 1.00 40.59 129 THR A O 1
ATOM 955 N N . THR A 1 130 ? -25.192 31.566 15.116 1.00 36.69 130 THR A N 1
ATOM 956 C CA . THR A 1 130 ? -25.957 30.712 16.023 1.00 36.69 130 THR A CA 1
ATOM 957 C C . THR A 1 130 ? -27.454 30.835 15.748 1.00 36.69 130 THR A C 1
ATOM 959 O O . THR A 1 130 ? -27.963 31.946 15.640 1.00 36.69 130 THR A O 1
ATOM 962 N N . LEU A 1 131 ? -28.187 29.717 15.746 1.00 38.75 131 LEU A N 1
ATOM 963 C CA . LEU A 1 131 ? -29.626 29.704 16.025 1.00 38.75 131 LEU A CA 1
ATOM 964 C C . LEU A 1 131 ? -29.987 28.475 16.867 1.00 38.75 131 LEU A C 1
ATOM 966 O O . LEU A 1 131 ? -29.987 27.340 16.398 1.00 38.75 131 LEU A O 1
ATOM 970 N N . SER A 1 132 ? -30.293 28.757 18.133 1.00 37.56 132 SER A N 1
ATOM 971 C CA . SER A 1 132 ? -31.046 27.905 19.048 1.00 37.56 132 SER A CA 1
ATOM 972 C C . SER A 1 132 ? -32.424 27.581 18.481 1.00 37.56 132 SER A C 1
ATOM 974 O O . SER A 1 132 ? -33.119 28.486 18.023 1.00 37.56 132 SER A O 1
ATOM 976 N N . ASN A 1 133 ? -32.890 26.344 18.661 1.00 44.78 133 ASN A N 1
ATOM 977 C CA . ASN A 1 133 ? -34.309 26.130 18.913 1.00 44.78 133 ASN A CA 1
ATOM 978 C C . ASN A 1 133 ? -34.535 24.900 19.796 1.00 44.78 133 ASN A C 1
ATOM 980 O O . ASN A 1 133 ? -34.161 23.783 19.453 1.00 44.78 133 ASN A O 1
ATOM 984 N N . ALA A 1 134 ? -35.133 25.153 20.956 1.00 40.62 134 ALA A N 1
ATOM 985 C CA . ALA A 1 134 ? -35.581 24.161 21.914 1.00 40.62 134 ALA A CA 1
ATOM 986 C C . ALA A 1 134 ? -37.062 23.855 21.662 1.00 40.62 134 ALA A C 1
ATOM 988 O O . ALA A 1 134 ? -37.858 24.767 21.439 1.00 40.62 134 ALA A O 1
ATOM 989 N N . SER A 1 135 ? -37.455 22.588 21.762 1.00 44.53 135 SER A N 1
ATOM 990 C CA . SER A 1 135 ? -38.833 22.216 22.082 1.00 44.53 135 SER A CA 1
ATOM 991 C C . SER A 1 135 ? -38.854 20.857 22.759 1.00 44.53 135 SER A C 1
ATOM 993 O O . SER A 1 135 ? -38.607 19.821 22.150 1.00 44.53 135 SER A O 1
ATOM 995 N N . SER A 1 136 ? -39.138 20.919 24.054 1.00 43.53 136 SER A N 1
ATOM 996 C CA . SER A 1 136 ? -39.463 19.806 24.928 1.00 43.53 136 SER A CA 1
ATOM 997 C C . SER A 1 136 ? -40.884 19.329 24.644 1.00 43.53 136 SER A C 1
ATOM 999 O O . SER A 1 136 ? -41.820 20.123 24.732 1.00 43.53 136 SER A O 1
ATOM 1001 N N . GLN A 1 137 ? -41.066 18.033 24.407 1.00 41.22 137 GLN A N 1
ATOM 1002 C CA . GLN A 1 137 ? -42.330 17.358 24.687 1.00 41.22 137 GLN A CA 1
ATOM 1003 C C . GLN A 1 137 ? -42.038 16.097 25.495 1.00 41.22 137 GLN A C 1
ATOM 1005 O O . GLN A 1 137 ? -41.205 15.272 25.136 1.00 41.22 137 GLN A O 1
ATOM 1010 N N . SER A 1 138 ? -42.681 16.061 26.656 1.00 42.22 138 SER A N 1
ATOM 1011 C CA . SER A 1 138 ? -42.627 15.019 27.666 1.00 42.22 138 SER A CA 1
ATOM 1012 C C . SER A 1 138 ? -43.880 14.170 27.487 1.00 42.22 138 SER A C 1
ATOM 1014 O O . SER A 1 138 ? -44.982 14.675 27.702 1.00 42.22 138 SER A O 1
ATOM 1016 N N . GLU A 1 139 ? -43.721 12.911 27.092 1.00 46.88 139 GLU A N 1
ATOM 1017 C CA . GLU A 1 139 ? -44.776 11.898 27.152 1.00 46.88 139 GLU A CA 1
ATOM 1018 C C . GLU A 1 139 ? -44.313 10.745 28.046 1.00 46.88 139 GLU A C 1
ATOM 1020 O O . GLU A 1 139 ? -43.184 10.263 27.960 1.00 46.88 139 GLU A O 1
ATOM 1025 N N . ALA A 1 140 ? -45.195 10.365 28.968 1.00 54.34 140 ALA A N 1
ATOM 1026 C CA . ALA A 1 140 ? -44.979 9.331 29.969 1.00 54.34 140 ALA A CA 1
ATOM 1027 C C . ALA A 1 140 ? -45.088 7.915 29.358 1.00 54.34 140 ALA A C 1
ATOM 1029 O O . ALA A 1 140 ? -45.785 7.723 28.360 1.00 54.34 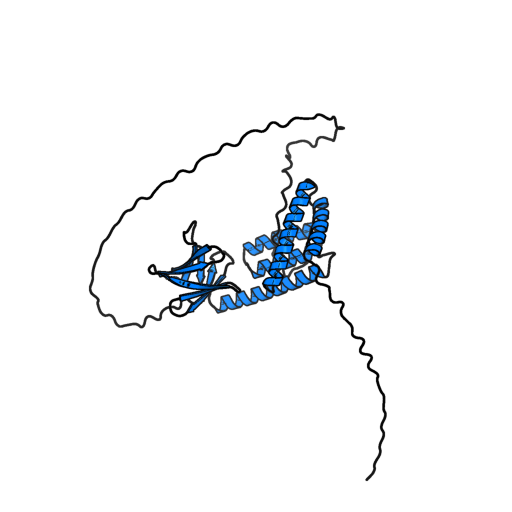140 ALA A O 1
ATOM 1030 N N . PRO A 1 141 ? -44.425 6.907 29.955 1.00 58.78 141 PRO A N 1
ATOM 1031 C CA . PRO A 1 141 ? -44.114 5.651 29.285 1.00 58.78 141 PRO A CA 1
ATOM 1032 C C . PRO A 1 141 ? -45.260 4.635 29.365 1.00 58.78 141 PRO A C 1
ATOM 1034 O O . PRO A 1 141 ? -45.790 4.345 30.437 1.00 58.78 141 PRO A O 1
ATOM 1037 N N . VAL A 1 142 ? -45.589 4.034 28.221 1.00 54.97 142 VAL A N 1
ATOM 1038 C CA . VAL A 1 142 ? -46.402 2.817 28.138 1.00 54.97 142 VAL A CA 1
ATOM 1039 C C . VAL A 1 142 ? -45.449 1.627 28.192 1.00 54.97 142 VAL A C 1
ATOM 1041 O O . VAL A 1 142 ? -44.665 1.403 27.271 1.00 54.97 142 VAL A O 1
ATOM 1044 N N . THR A 1 143 ? -45.490 0.885 29.296 1.00 58.41 143 THR A N 1
ATOM 1045 C CA . THR A 1 143 ? -44.639 -0.280 29.563 1.00 58.41 143 THR A CA 1
ATOM 1046 C C . THR A 1 143 ? -45.010 -1.435 28.627 1.00 58.41 143 THR A C 1
ATOM 1048 O O . THR A 1 143 ? -45.907 -2.228 28.909 1.00 58.41 143 THR A O 1
ATOM 1051 N N . ALA A 1 144 ? -44.338 -1.496 27.478 1.00 57.47 144 ALA A N 1
ATOM 1052 C CA . ALA A 1 144 ? -44.361 -2.622 26.552 1.00 57.47 144 ALA A CA 1
ATOM 1053 C C . ALA A 1 144 ? -43.372 -3.714 27.017 1.00 57.47 144 ALA A C 1
ATOM 1055 O O . ALA A 1 144 ? -42.379 -3.396 27.672 1.00 57.47 144 ALA A O 1
ATOM 1056 N N . PRO A 1 145 ? -43.633 -4.999 26.713 1.00 50.81 145 PRO A N 1
ATOM 1057 C CA . PRO A 1 145 ? -42.820 -6.109 27.188 1.00 50.81 145 PRO A CA 1
ATOM 1058 C C . PRO A 1 145 ? -41.390 -6.016 26.646 1.00 50.81 145 PRO A C 1
ATOM 1060 O O . PRO A 1 145 ? -41.167 -5.833 25.450 1.00 50.81 145 PRO A O 1
ATOM 1063 N N . GLU A 1 146 ? -40.448 -6.156 27.572 1.00 51.19 146 GLU A N 1
ATOM 1064 C CA . GLU A 1 146 ? -38.996 -6.100 27.433 1.00 51.19 146 GLU A CA 1
ATOM 1065 C C . GLU A 1 146 ? -38.506 -7.210 26.485 1.00 51.19 146 GLU A C 1
ATOM 1067 O O . GLU A 1 146 ? -38.112 -8.307 26.881 1.00 51.19 146 GLU A O 1
ATOM 1072 N N . LYS A 1 147 ? -38.600 -6.951 25.178 1.00 52.19 147 LYS A N 1
ATOM 1073 C CA . LYS A 1 147 ? -37.912 -7.729 24.151 1.00 52.19 147 LYS A CA 1
ATOM 1074 C C . LYS A 1 147 ? -36.433 -7.432 24.352 1.00 52.19 147 LYS A C 1
ATOM 1076 O O . LYS A 1 147 ? -36.002 -6.347 23.980 1.00 52.19 147 LYS A O 1
ATOM 1081 N N . GLY A 1 148 ? -35.710 -8.347 25.004 1.00 53.59 148 GLY A N 1
ATOM 1082 C CA . GLY A 1 148 ? -34.281 -8.208 25.281 1.00 53.59 148 GLY A CA 1
ATOM 1083 C C . GLY A 1 148 ? -33.567 -7.694 24.039 1.00 53.59 148 GLY A C 1
ATOM 1084 O O . GLY A 1 148 ? -33.465 -8.413 23.044 1.00 53.59 148 GLY A O 1
ATOM 1085 N N . ALA A 1 149 ? -33.184 -6.418 24.078 1.00 59.94 149 ALA A N 1
ATOM 1086 C CA . ALA A 1 149 ? -32.452 -5.777 23.009 1.00 59.94 149 ALA A CA 1
ATOM 1087 C C . ALA A 1 149 ? -31.105 -6.483 22.970 1.00 59.94 149 ALA A C 1
ATOM 1089 O O . ALA A 1 149 ? -30.269 -6.318 23.856 1.00 59.94 149 ALA A O 1
ATOM 1090 N N . GLN A 1 150 ? -30.957 -7.378 22.004 1.00 62.62 150 GLN A N 1
ATOM 1091 C CA . GLN A 1 150 ? -29.685 -7.993 21.709 1.00 62.62 150 GLN A CA 1
ATOM 1092 C C . GLN A 1 150 ? -28.825 -6.851 21.168 1.00 62.62 150 GLN A C 1
ATOM 1094 O O . GLN A 1 150 ? -29.010 -6.456 20.021 1.00 62.62 150 GLN A O 1
ATOM 1099 N N . GLU A 1 151 ? -28.008 -6.241 22.036 1.00 75.00 151 GLU A N 1
ATOM 1100 C CA . GLU A 1 151 ? -27.074 -5.183 21.649 1.00 75.00 151 GLU A CA 1
ATOM 1101 C C . GLU A 1 151 ? -26.268 -5.697 20.463 1.00 75.00 151 GLU A C 1
ATOM 1103 O O . GLU A 1 151 ? -25.535 -6.689 20.562 1.00 75.00 151 GLU A O 1
ATOM 1108 N N . GLU A 1 152 ? -26.484 -5.074 19.309 1.00 84.56 152 GLU A N 1
ATOM 1109 C CA . GLU A 1 152 ? -25.781 -5.450 18.104 1.00 84.56 152 GLU A CA 1
ATOM 1110 C C . GLU A 1 152 ? -24.309 -5.111 18.308 1.00 84.56 152 GLU A C 1
ATOM 1112 O O . GLU A 1 152 ? -23.932 -3.968 18.563 1.00 84.56 152 GLU A O 1
ATOM 1117 N N . SER A 1 153 ? -23.465 -6.140 18.275 1.00 91.19 153 SER A N 1
ATOM 1118 C CA . SER A 1 153 ? -22.040 -5.948 18.494 1.00 91.19 153 SER A CA 1
ATOM 1119 C C . SER A 1 153 ? -21.457 -5.099 17.367 1.00 91.19 153 SER A C 1
ATOM 1121 O O . SER A 1 153 ? -21.542 -5.483 16.195 1.00 91.19 153 SER A O 1
ATOM 1123 N N . LEU A 1 154 ? -20.808 -3.994 17.744 1.00 95.00 154 LEU A N 1
ATOM 1124 C CA . LEU A 1 154 ? -20.066 -3.111 16.838 1.00 95.00 154 LEU A CA 1
ATOM 1125 C C . LEU A 1 154 ? -18.769 -3.753 16.317 1.00 95.00 154 LEU A C 1
ATOM 1127 O O . LEU A 1 154 ? -18.154 -3.241 15.381 1.00 95.00 154 LEU A O 1
ATOM 1131 N N . ALA A 1 155 ? -18.342 -4.874 16.906 1.00 95.38 155 ALA A N 1
ATOM 1132 C CA . ALA A 1 155 ? -17.118 -5.562 16.523 1.00 95.38 155 ALA A CA 1
ATOM 1133 C C . ALA A 1 155 ? -17.237 -6.204 15.132 1.00 95.38 155 ALA A C 1
ATOM 1135 O O . ALA A 1 155 ? -18.217 -6.878 14.824 1.00 95.38 155 ALA A O 1
ATOM 1136 N N . GLY A 1 156 ? -16.223 -6.055 14.289 1.00 94.50 156 GLY A N 1
ATOM 1137 C CA . GLY A 1 156 ? -16.220 -6.608 12.937 1.00 94.50 156 GLY A CA 1
ATOM 1138 C C . GLY A 1 156 ? -15.167 -5.971 12.046 1.00 94.50 156 GLY A C 1
ATOM 1139 O O . GLY A 1 156 ? -14.442 -5.072 12.465 1.00 94.50 156 GLY A O 1
ATOM 1140 N N . THR A 1 157 ? -15.085 -6.435 10.805 1.00 94.25 157 THR A N 1
ATOM 1141 C CA . THR A 1 157 ? -14.216 -5.838 9.788 1.00 94.25 157 THR A CA 1
ATOM 1142 C C . THR A 1 157 ? -15.014 -4.837 8.967 1.00 94.25 157 THR A C 1
ATOM 1144 O O . THR A 1 157 ? -16.108 -5.148 8.503 1.00 94.25 157 THR A O 1
ATOM 1147 N N . TYR A 1 158 ? -14.461 -3.642 8.790 1.00 95.12 158 TYR A N 1
ATOM 1148 C CA . TYR A 1 158 ? -15.062 -2.544 8.044 1.00 95.12 158 TYR A CA 1
ATOM 1149 C C . TYR A 1 158 ? -14.146 -2.158 6.889 1.00 95.12 158 TYR A C 1
ATOM 1151 O O . TYR A 1 158 ? -12.938 -2.025 7.085 1.00 95.12 158 TYR A O 1
ATOM 1159 N N . VAL A 1 159 ? -14.712 -1.970 5.700 1.00 91.56 159 VAL A N 1
ATOM 1160 C CA . VAL A 1 159 ? -13.979 -1.613 4.477 1.00 91.56 159 VAL A CA 1
ATOM 1161 C C . VAL A 1 159 ? -14.530 -0.310 3.924 1.00 91.56 159 VAL A C 1
ATOM 1163 O O . VAL A 1 159 ? -15.744 -0.117 3.887 1.00 91.56 159 VAL A O 1
ATOM 1166 N N . ILE A 1 160 ? -13.642 0.600 3.529 1.00 91.88 160 ILE A N 1
ATOM 1167 C CA . ILE A 1 160 ? -14.029 1.892 2.962 1.00 91.88 160 ILE A CA 1
ATOM 1168 C C . ILE A 1 160 ? -14.813 1.698 1.661 1.00 91.88 160 ILE A C 1
ATOM 1170 O O . ILE A 1 160 ? -14.419 0.927 0.787 1.00 91.88 160 ILE A O 1
ATOM 1174 N N . GLU A 1 161 ? -15.932 2.404 1.519 1.00 85.88 161 GLU A N 1
ATOM 1175 C CA . GLU A 1 161 ? -16.736 2.318 0.302 1.00 85.88 161 GLU A CA 1
ATOM 1176 C C . GLU A 1 161 ? -15.943 2.859 -0.898 1.00 85.88 161 GLU A C 1
ATOM 1178 O O . GLU A 1 161 ? -15.509 4.011 -0.916 1.00 85.88 161 GLU A O 1
ATOM 1183 N N . GLY A 1 162 ? -15.744 2.014 -1.914 1.00 74.69 162 GLY A N 1
ATOM 1184 C CA . GLY A 1 162 ? -15.039 2.395 -3.142 1.00 74.69 162 GLY A CA 1
ATOM 1185 C C . GLY A 1 162 ? -13.528 2.583 -2.989 1.00 74.69 162 GLY A C 1
ATOM 1186 O O . GLY A 1 162 ? -12.903 3.163 -3.874 1.00 74.69 162 GLY A O 1
ATOM 1187 N N . GLY A 1 163 ? -12.932 2.107 -1.897 1.00 75.94 163 GLY A N 1
ATOM 1188 C CA . GLY A 1 163 ? -11.485 2.102 -1.719 1.00 75.94 163 GLY A CA 1
ATOM 1189 C C . GLY A 1 163 ? -11.004 0.809 -1.076 1.00 75.94 163 GLY A C 1
ATOM 1190 O O . GLY A 1 163 ? -11.768 -0.123 -0.854 1.00 75.94 163 GLY A O 1
ATOM 1191 N N . SER A 1 164 ? -9.711 0.756 -0.779 1.00 74.06 164 SER A N 1
ATOM 1192 C CA . SER A 1 164 ? -9.054 -0.487 -0.374 1.00 74.06 164 SER A CA 1
ATOM 1193 C C . SER A 1 164 ? -8.605 -0.524 1.087 1.00 74.06 164 SER A C 1
ATOM 1195 O O . SER A 1 164 ? -7.922 -1.447 1.525 1.00 74.06 164 SER A O 1
ATOM 1197 N N . TYR A 1 165 ? -8.969 0.505 1.848 1.00 85.19 165 TYR A N 1
ATOM 1198 C CA . TYR A 1 165 ? -8.687 0.567 3.272 1.00 85.19 165 TYR A CA 1
ATOM 1199 C C . TYR A 1 165 ? -9.677 -0.300 4.052 1.00 85.19 165 TYR A C 1
ATOM 1201 O O . TYR A 1 165 ? -10.889 -0.179 3.874 1.00 85.19 165 TYR A O 1
ATOM 1209 N N . SER A 1 166 ? -9.159 -1.132 4.954 1.00 89.69 166 SER A N 1
ATOM 1210 C CA . SER A 1 166 ? -9.952 -1.950 5.869 1.00 89.69 166 SER A CA 1
ATOM 1211 C C . SER A 1 166 ? -9.454 -1.797 7.299 1.00 89.69 166 SER A C 1
ATOM 1213 O O . SER A 1 166 ? -8.244 -1.741 7.516 1.00 89.69 166 SER A O 1
ATOM 1215 N N . MET A 1 167 ? -10.359 -1.827 8.272 1.00 94.44 167 MET A N 1
ATOM 1216 C CA . MET A 1 167 ? -10.015 -1.889 9.690 1.00 94.44 167 MET A CA 1
ATOM 1217 C C . MET A 1 167 ? -10.808 -2.987 10.395 1.00 94.44 167 MET A C 1
ATOM 1219 O O . MET A 1 167 ? -11.944 -3.277 10.022 1.00 94.44 167 MET A O 1
ATOM 1223 N N . THR A 1 168 ? -10.235 -3.580 11.439 1.00 95.19 168 THR A N 1
ATOM 1224 C CA . THR A 1 168 ? -10.984 -4.471 12.335 1.00 95.19 168 THR A CA 1
ATOM 1225 C C . THR A 1 168 ? -11.310 -3.730 13.620 1.00 95.19 168 THR A C 1
ATOM 1227 O O . THR A 1 168 ? -10.429 -3.148 14.240 1.00 95.19 168 THR A O 1
ATOM 1230 N N . VAL A 1 169 ? -12.574 -3.740 14.021 1.00 97.31 169 VAL A N 1
ATOM 1231 C CA . VAL A 1 169 ? -13.056 -3.186 15.285 1.00 97.31 169 VAL A CA 1
ATOM 1232 C C . VAL A 1 169 ? -13.300 -4.335 16.253 1.00 97.31 169 VAL A C 1
ATOM 1234 O O . VAL A 1 169 ? -14.033 -5.273 15.952 1.00 97.31 169 VAL A O 1
ATOM 1237 N N . GLU A 1 170 ? -12.701 -4.247 17.430 1.00 96.94 170 GLU A N 1
ATOM 1238 C CA . GLU A 1 170 ? -12.941 -5.122 18.571 1.00 96.94 170 GLU A CA 1
ATOM 1239 C C . GLU A 1 170 ? -13.685 -4.339 19.666 1.00 96.94 170 GLU A C 1
ATOM 1241 O O . GLU A 1 170 ? -13.462 -3.139 19.845 1.00 96.94 170 GLU A O 1
ATOM 1246 N N . GLN A 1 171 ? -14.556 -5.012 20.420 1.00 96.94 171 GLN A N 1
ATOM 1247 C CA . GLN A 1 171 ? -15.266 -4.421 21.558 1.00 96.94 171 GLN A CA 1
ATOM 1248 C C . GLN A 1 171 ? -14.540 -4.770 22.867 1.00 96.94 171 GLN A C 1
ATOM 1250 O O . GLN A 1 171 ? -14.422 -5.947 23.209 1.00 96.94 171 GLN A O 1
ATOM 1255 N N . GLU A 1 172 ? -14.110 -3.765 23.636 1.00 97.00 172 GLU A N 1
ATOM 1256 C CA . GLU A 1 172 ? -13.493 -3.936 24.962 1.00 97.00 172 GLU A CA 1
ATOM 1257 C C . GLU A 1 172 ? -14.295 -3.174 26.032 1.00 97.00 172 GLU A C 1
ATOM 1259 O O . GLU A 1 172 ? -14.010 -2.022 26.374 1.00 97.00 172 GLU A O 1
ATOM 1264 N N . GLY A 1 173 ? -15.328 -3.821 26.582 1.00 95.12 173 GLY A N 1
ATOM 1265 C CA . GLY A 1 173 ? -16.272 -3.158 27.485 1.00 95.12 173 GLY A CA 1
ATOM 1266 C C . GLY A 1 173 ? -17.014 -2.043 26.747 1.00 95.12 173 GLY A C 1
ATOM 1267 O O . GLY A 1 173 ? -17.646 -2.307 25.730 1.00 95.12 173 GLY A O 1
ATOM 1268 N N . ASN A 1 174 ? -16.895 -0.801 27.224 1.00 95.56 174 ASN A N 1
ATOM 1269 C CA . ASN A 1 174 ? -17.507 0.368 26.578 1.00 95.56 174 ASN A CA 1
ATOM 1270 C C . ASN A 1 174 ? -16.583 1.056 25.562 1.00 95.56 174 ASN A C 1
ATOM 1272 O O . ASN A 1 174 ? -16.99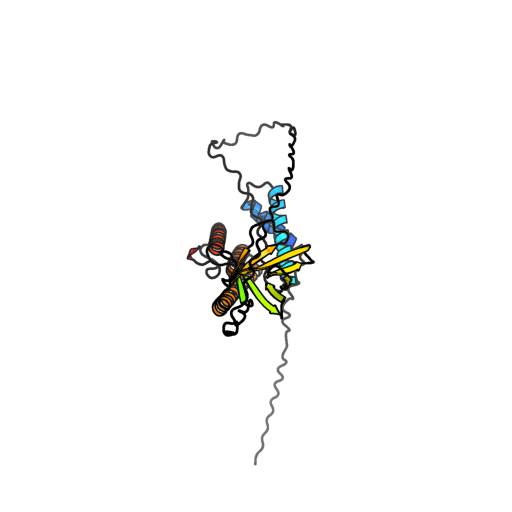9 2.028 24.940 1.00 95.56 174 ASN A O 1
ATOM 1276 N N . ALA A 1 175 ? -15.335 0.607 25.431 1.00 97.56 175 ALA A N 1
ATOM 1277 C CA . ALA A 1 175 ? -14.379 1.142 24.470 1.00 97.56 175 ALA A CA 1
ATOM 1278 C C . ALA A 1 175 ? -14.337 0.270 23.211 1.00 97.56 175 ALA A C 1
ATOM 1280 O O . ALA A 1 175 ? -14.709 -0.907 23.232 1.00 97.56 175 ALA A O 1
ATOM 1281 N N . LEU A 1 176 ? -13.830 0.851 22.129 1.00 98.00 176 LEU A N 1
ATOM 1282 C CA . LEU A 1 176 ? -13.530 0.130 20.897 1.00 98.00 176 LEU A CA 1
ATOM 1283 C C . LEU A 1 176 ? -12.025 0.056 20.701 1.00 98.00 176 LEU A C 1
ATOM 1285 O O . LEU A 1 176 ? -11.308 1.012 20.991 1.00 98.00 176 LEU A O 1
ATOM 1289 N N . VAL A 1 177 ? -11.540 -1.055 20.166 1.00 98.38 177 VAL A N 1
ATOM 1290 C CA . VAL A 1 177 ? -10.154 -1.173 19.719 1.00 98.38 177 VAL A CA 1
ATOM 1291 C C . VAL A 1 177 ? -10.147 -1.377 18.219 1.00 98.38 177 VAL A C 1
ATOM 1293 O O . VAL A 1 177 ? -10.628 -2.383 17.713 1.00 98.38 177 VAL A O 1
ATOM 1296 N N . VAL A 1 178 ? -9.588 -0.407 17.506 1.00 97.75 178 VAL A N 1
ATOM 1297 C CA . VAL A 1 178 ? -9.346 -0.510 16.071 1.00 97.75 178 VAL A CA 1
ATOM 1298 C C . VAL A 1 178 ? -7.989 -1.156 15.854 1.00 97.75 178 VAL A C 1
ATOM 1300 O O . VAL A 1 178 ? -6.978 -0.687 16.385 1.00 97.75 178 VAL A O 1
ATOM 1303 N N . VAL A 1 179 ? -7.969 -2.218 15.060 1.00 95.12 179 VAL A N 1
ATOM 1304 C CA . VAL A 1 179 ? -6.779 -2.942 14.631 1.00 95.12 179 VAL A CA 1
ATOM 1305 C C . VAL A 1 179 ? -6.537 -2.651 13.155 1.00 95.12 179 VAL A C 1
ATOM 1307 O O . VAL A 1 179 ? -7.368 -2.967 12.301 1.00 95.12 179 VAL A O 1
ATOM 1310 N N . ASP A 1 180 ? -5.386 -2.046 12.879 1.00 87.25 180 ASP A N 1
ATOM 1311 C CA . ASP A 1 180 ? -4.913 -1.680 11.545 1.00 87.25 180 ASP A CA 1
ATOM 1312 C C . ASP A 1 180 ? -3.477 -2.201 11.379 1.00 87.25 180 ASP A C 1
ATOM 1314 O O . ASP A 1 180 ? -2.511 -1.647 11.922 1.00 87.25 180 ASP A O 1
ATOM 1318 N N . GLY A 1 181 ? -3.346 -3.355 10.720 1.00 83.25 181 GLY A N 1
ATOM 1319 C CA . GLY A 1 181 ? -2.094 -4.104 10.638 1.00 83.25 181 GLY A CA 1
ATOM 1320 C C . GLY A 1 181 ? -1.557 -4.483 12.023 1.00 83.25 181 GLY A C 1
ATOM 1321 O O . GLY A 1 181 ? -2.181 -5.236 12.766 1.00 83.25 181 GLY A O 1
ATOM 1322 N N . ASN A 1 182 ? -0.382 -3.960 12.380 1.00 80.50 182 ASN A N 1
ATOM 1323 C CA . ASN A 1 182 ? 0.249 -4.165 13.690 1.00 80.50 182 ASN A CA 1
ATOM 1324 C C . ASN A 1 182 ? -0.084 -3.069 14.718 1.00 80.50 182 ASN A C 1
ATOM 1326 O O . ASN A 1 182 ? 0.439 -3.091 15.836 1.00 80.50 182 ASN A O 1
ATOM 1330 N N . LYS A 1 183 ? -0.921 -2.091 14.355 1.00 90.31 183 LYS A N 1
ATOM 1331 C CA . LYS A 1 183 ? -1.322 -0.997 15.238 1.00 90.31 183 LYS A CA 1
ATOM 1332 C C . LYS A 1 183 ? -2.660 -1.315 15.887 1.00 90.31 183 LYS A C 1
ATOM 1334 O O . LYS A 1 183 ? -3.588 -1.779 15.233 1.00 90.31 183 LYS A O 1
ATOM 1339 N N . ARG A 1 184 ? -2.752 -1.020 17.183 1.00 97.12 184 ARG A N 1
ATOM 1340 C CA . ARG A 1 184 ? -3.987 -1.097 17.967 1.00 97.12 184 ARG A CA 1
ATOM 1341 C C . ARG A 1 184 ? -4.273 0.276 18.557 1.00 97.12 184 ARG A C 1
ATOM 1343 O O . ARG A 1 184 ? -3.443 0.820 19.287 1.00 97.12 184 ARG A O 1
ATOM 1350 N N . SER A 1 185 ? -5.435 0.826 18.239 1.00 97.88 185 SER A N 1
ATOM 1351 C CA . SER A 1 185 ? -5.878 2.150 18.669 1.00 97.88 185 SER A CA 1
ATOM 1352 C C . SER A 1 185 ? -7.146 2.009 19.491 1.00 97.88 185 SER A C 1
ATOM 1354 O O . SER A 1 185 ? -8.173 1.573 18.982 1.00 97.88 185 SER A O 1
ATOM 1356 N N . ARG A 1 186 ? -7.071 2.372 20.772 1.00 98.25 186 ARG A N 1
ATOM 1357 C CA . ARG A 1 186 ? -8.213 2.329 21.685 1.00 98.25 186 ARG A CA 1
ATOM 1358 C C . ARG A 1 186 ? -8.999 3.632 21.594 1.00 98.25 186 ARG A C 1
ATOM 1360 O O . ARG A 1 186 ? -8.454 4.695 21.882 1.00 98.25 186 ARG A O 1
ATOM 1367 N N . TYR A 1 187 ? -10.257 3.537 21.191 1.00 98.44 187 TYR A N 1
ATOM 1368 C CA . TYR A 1 187 ? -11.183 4.648 21.114 1.00 98.44 187 TYR A CA 1
ATOM 1369 C C . TYR A 1 187 ? -12.115 4.649 22.325 1.00 98.44 187 TYR A C 1
ATOM 1371 O O . TYR A 1 187 ? -12.781 3.657 22.626 1.00 98.44 187 TYR A O 1
ATOM 1379 N N . GLU A 1 188 ? -12.178 5.794 22.993 1.00 98.44 188 GLU A N 1
ATOM 1380 C CA . GLU A 1 188 ? -13.003 6.000 24.178 1.00 98.44 188 GLU A CA 1
ATOM 1381 C C . GLU A 1 188 ? -14.368 6.588 23.785 1.00 98.44 188 GLU A C 1
ATOM 1383 O O . GLU A 1 188 ? -14.417 7.500 22.945 1.00 98.44 188 GLU A O 1
ATOM 1388 N N . PRO A 1 189 ? -15.475 6.110 24.381 1.00 98.12 189 PRO A N 1
ATOM 1389 C CA . PRO A 1 189 ? -16.814 6.595 24.072 1.00 98.12 189 PRO A CA 1
ATOM 1390 C C . PRO A 1 189 ? -16.984 8.058 24.486 1.00 98.12 189 PRO A C 1
ATOM 1392 O O . PRO A 1 189 ? -16.425 8.520 25.483 1.00 98.12 189 PRO A O 1
ATOM 1395 N N . GLN A 1 190 ? -17.776 8.790 23.715 1.00 98.19 190 GLN A N 1
ATOM 1396 C CA . GLN A 1 190 ? -18.100 10.194 23.930 1.00 98.19 190 GLN A CA 1
ATOM 1397 C C . GLN A 1 190 ? -19.599 10.363 24.204 1.00 98.19 190 GLN A C 1
ATOM 1399 O O . GLN A 1 190 ? -20.414 9.502 23.878 1.00 98.19 190 GLN A O 1
ATOM 1404 N N . GLY A 1 191 ? -19.986 11.501 24.786 1.00 96.19 191 GLY A N 1
ATOM 1405 C CA . GLY A 1 191 ? -21.393 11.790 25.103 1.00 96.19 191 GLY A CA 1
ATOM 1406 C C . GLY A 1 191 ? -22.300 12.006 23.883 1.00 96.19 191 GLY A C 1
ATOM 1407 O O . GLY A 1 191 ? -23.516 12.020 24.035 1.00 96.19 191 GLY A O 1
ATOM 1408 N N . ASP A 1 192 ? -21.724 12.173 22.690 1.00 95.69 192 ASP A N 1
ATOM 1409 C CA . ASP A 1 192 ? -22.433 12.332 21.413 1.00 95.69 192 ASP A CA 1
ATOM 1410 C C . ASP A 1 192 ? -22.616 11.001 20.653 1.00 95.69 192 ASP A C 1
ATOM 1412 O O . ASP A 1 192 ? -23.064 11.008 19.508 1.00 95.69 192 ASP A O 1
ATOM 1416 N N . GLY A 1 193 ? -22.255 9.867 21.269 1.00 95.19 193 GLY A N 1
ATOM 1417 C CA . GLY A 1 193 ? -22.304 8.541 20.646 1.00 95.19 193 GLY A CA 1
ATOM 1418 C C . GLY A 1 193 ? -21.118 8.230 19.726 1.00 95.19 193 GLY A C 1
ATOM 1419 O O . GLY A 1 193 ? -21.040 7.128 19.188 1.00 95.19 193 GLY A O 1
ATOM 1420 N N . SER A 1 194 ? -20.177 9.164 19.549 1.00 97.50 194 SER A N 1
ATOM 1421 C CA . SER A 1 194 ? -18.915 8.884 18.862 1.00 97.50 194 SER A CA 1
ATOM 1422 C C . SER A 1 194 ? -17.909 8.196 19.786 1.00 97.50 194 SER A C 1
ATOM 1424 O O . SER A 1 194 ? -18.025 8.204 21.011 1.00 97.50 194 SER A O 1
ATOM 1426 N N . TYR A 1 195 ? -16.869 7.633 19.189 1.00 98.38 195 TYR A N 1
ATOM 1427 C CA . TYR A 1 195 ? -15.697 7.105 19.869 1.00 98.38 195 TYR A CA 1
ATOM 1428 C C . TYR A 1 195 ? -14.480 7.902 19.417 1.00 98.38 195 TYR A C 1
ATOM 1430 O O . TYR A 1 195 ? -14.372 8.212 18.233 1.00 98.38 195 TYR A O 1
ATOM 1438 N N . ARG A 1 196 ? -13.551 8.247 20.316 1.00 98.44 196 ARG A N 1
ATOM 1439 C CA . ARG A 1 196 ? -12.375 9.066 19.968 1.00 98.44 196 ARG A CA 1
ATOM 1440 C C . ARG A 1 196 ? -11.062 8.458 20.426 1.00 98.44 196 ARG A C 1
ATOM 1442 O O . ARG A 1 196 ? -10.957 7.942 21.534 1.00 98.44 196 ARG A O 1
ATOM 1449 N N . TYR A 1 197 ? -10.046 8.602 19.586 1.00 98.38 197 TYR A N 1
ATOM 1450 C CA . TYR A 1 197 ? -8.673 8.192 19.855 1.00 98.38 197 TYR A CA 1
ATOM 1451 C C . TYR A 1 197 ? -7.717 9.352 19.572 1.00 98.38 197 TYR A C 1
ATOM 1453 O O . TYR A 1 197 ? -7.764 9.953 18.500 1.00 98.38 197 TYR A O 1
ATOM 1461 N N . TYR A 1 198 ? -6.826 9.656 20.516 1.00 98.00 198 TYR A N 1
ATOM 1462 C CA . TYR A 1 198 ? -5.734 10.609 20.315 1.00 98.00 198 TYR A CA 1
ATOM 1463 C C . TYR A 1 198 ? -4.444 9.863 19.970 1.00 98.00 198 TYR A C 1
ATOM 1465 O O . TYR A 1 198 ? -3.968 9.038 20.751 1.00 98.00 198 TYR A O 1
ATOM 1473 N N . ASN A 1 199 ? -3.854 10.184 18.820 1.00 96.12 199 ASN A N 1
ATOM 1474 C CA . ASN A 1 199 ? -2.555 9.665 18.421 1.00 96.12 199 ASN A CA 1
ATOM 1475 C C . ASN A 1 199 ? -1.441 10.622 18.889 1.00 96.12 199 ASN A C 1
ATOM 1477 O O . ASN A 1 199 ? -1.267 11.690 18.292 1.00 96.12 199 ASN A O 1
ATOM 1481 N N . PRO A 1 200 ? -0.629 10.247 19.898 1.00 93.81 200 PRO A N 1
ATOM 1482 C CA . PRO A 1 200 ? 0.418 11.118 20.426 1.00 93.81 200 PRO A CA 1
ATOM 1483 C C . PRO A 1 200 ? 1.579 11.339 19.450 1.00 93.81 200 PRO A C 1
ATOM 1485 O O . PRO A 1 200 ? 2.321 12.302 19.607 1.00 93.81 200 PRO A O 1
ATOM 1488 N N . VAL A 1 201 ? 1.747 10.471 18.446 1.00 89.44 201 VAL A N 1
ATOM 1489 C CA . VAL A 1 201 ? 2.824 10.585 17.453 1.00 89.44 201 VAL A CA 1
ATOM 1490 C C . VAL A 1 201 ? 2.501 11.661 16.422 1.00 89.44 201 VAL A C 1
ATOM 1492 O O . VAL A 1 201 ? 3.372 12.445 16.060 1.00 89.44 201 VAL A O 1
ATOM 1495 N N . SER A 1 202 ? 1.254 11.710 15.947 1.00 91.94 202 SER A N 1
ATOM 1496 C CA . SER A 1 202 ? 0.817 12.696 14.950 1.00 91.94 202 SER A CA 1
ATOM 1497 C C . SER A 1 202 ? 0.167 13.941 15.555 1.00 91.94 202 SER A C 1
ATOM 1499 O O . SER A 1 202 ? -0.169 14.863 14.813 1.00 91.94 202 SER A O 1
ATOM 1501 N N . GLY A 1 203 ? -0.082 13.958 16.869 1.00 94.62 203 GLY A N 1
ATOM 1502 C CA . GLY A 1 203 ? -0.803 15.038 17.549 1.00 94.62 203 GLY A CA 1
ATOM 1503 C C . GLY A 1 203 ? -2.252 15.195 17.078 1.00 94.62 203 GLY A C 1
ATOM 1504 O O . GLY A 1 203 ? -2.827 16.270 17.206 1.00 94.62 203 GLY A O 1
ATOM 1505 N N . SER A 1 204 ? -2.826 14.151 16.477 1.00 96.44 204 SER A N 1
ATOM 1506 C CA . SER A 1 204 ? -4.152 14.192 15.856 1.00 96.44 204 SER A CA 1
ATOM 1507 C C . SER A 1 204 ? -5.149 13.346 16.629 1.00 96.44 204 SER A C 1
ATOM 1509 O O . SER A 1 204 ? -4.810 12.263 17.108 1.00 96.44 204 SER A O 1
ATOM 1511 N N . THR A 1 205 ? -6.391 13.817 16.694 1.00 97.94 205 THR A N 1
ATOM 1512 C CA . THR A 1 205 ? -7.520 13.052 17.225 1.00 97.94 205 THR A CA 1
ATOM 1513 C C . THR A 1 205 ? -8.333 12.487 16.069 1.00 97.94 205 THR A C 1
ATOM 1515 O O . THR A 1 205 ? -8.566 13.180 15.082 1.00 97.94 205 THR A O 1
ATOM 1518 N N . PHE A 1 206 ? -8.768 11.242 16.202 1.00 97.75 206 PHE A N 1
ATOM 1519 C CA . PHE A 1 206 ? -9.631 10.542 15.259 1.00 97.75 206 PHE A CA 1
ATOM 1520 C C . PHE A 1 206 ? -10.956 10.215 15.939 1.00 97.75 206 PHE A C 1
ATOM 1522 O O . PHE A 1 206 ? -10.976 9.964 17.148 1.00 97.75 206 PHE A O 1
ATOM 1529 N N . SER A 1 207 ? -12.049 10.216 15.182 1.00 98.06 207 SER A N 1
ATOM 1530 C CA . SER A 1 207 ? -13.373 9.828 15.661 1.00 98.06 207 SER A CA 1
ATOM 1531 C C . SER A 1 207 ? -13.991 8.739 14.801 1.00 98.06 207 SER A C 1
ATOM 1533 O O . SER A 1 207 ? -13.860 8.778 13.580 1.00 98.06 207 SER A O 1
ATOM 1535 N N . LEU A 1 208 ? -14.711 7.824 15.447 1.00 98.25 208 LEU A N 1
ATOM 1536 C CA . LEU A 1 208 ? -15.599 6.859 14.811 1.00 98.25 208 LEU A CA 1
ATOM 1537 C C . LEU A 1 208 ? -17.038 7.114 15.247 1.00 98.25 208 LEU A C 1
ATOM 1539 O O . LEU A 1 208 ? -17.290 7.346 16.431 1.00 98.25 208 LEU A O 1
ATOM 1543 N N . ARG A 1 209 ? -17.982 7.028 14.315 1.00 97.69 209 ARG A N 1
ATOM 1544 C CA . ARG A 1 209 ? -19.418 7.067 14.604 1.00 97.69 209 ARG A CA 1
ATOM 1545 C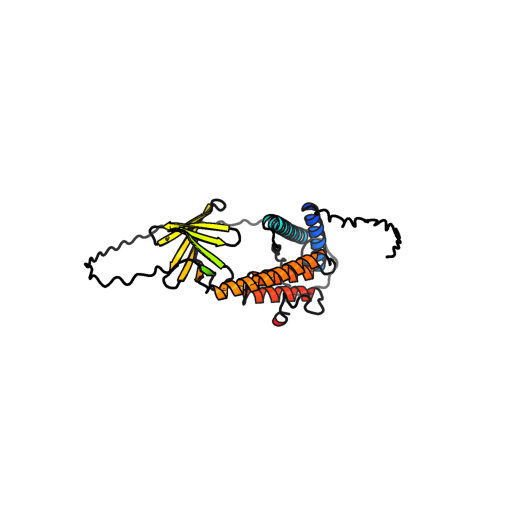 C . ARG A 1 209 ? -20.118 5.982 13.801 1.00 97.69 209 ARG A C 1
ATOM 1547 O O . ARG A 1 209 ? -19.948 5.926 12.591 1.00 97.69 209 ARG A O 1
ATOM 1554 N N . PHE A 1 210 ? -20.873 5.126 14.474 1.00 96.31 210 PHE A N 1
ATOM 1555 C CA . PHE A 1 210 ? -21.598 4.031 13.836 1.00 96.31 210 PHE A CA 1
ATOM 1556 C C . PHE A 1 210 ? -23.016 4.484 13.503 1.00 96.31 210 PHE A C 1
ATOM 1558 O O . PHE A 1 210 ? -23.628 5.197 14.301 1.00 96.31 210 PHE A O 1
ATOM 1565 N N . ASP A 1 211 ? -23.508 4.102 12.329 1.00 94.06 211 ASP A N 1
ATOM 1566 C CA . ASP A 1 211 ? -24.897 4.322 11.931 1.00 94.06 211 ASP A CA 1
ATOM 1567 C C . ASP A 1 211 ? -25.749 3.051 12.087 1.00 94.06 211 ASP A C 1
ATOM 1569 O O . ASP A 1 211 ? -25.237 1.951 12.315 1.00 94.06 211 ASP A O 1
ATOM 1573 N N . ASP A 1 212 ? -27.067 3.201 11.940 1.00 87.31 212 ASP A N 1
ATOM 1574 C CA . ASP A 1 212 ? -28.044 2.110 12.081 1.00 87.31 212 ASP A CA 1
ATOM 1575 C C . ASP A 1 212 ? -27.944 1.043 10.971 1.00 87.31 212 ASP A C 1
ATOM 1577 O O . ASP A 1 212 ? -28.647 0.033 11.001 1.00 87.31 212 ASP A O 1
ATOM 1581 N N . HIS A 1 213 ? -27.097 1.258 9.963 1.00 86.75 213 HIS A N 1
ATOM 1582 C CA . HIS A 1 213 ? -26.896 0.349 8.838 1.00 86.75 213 HIS A CA 1
A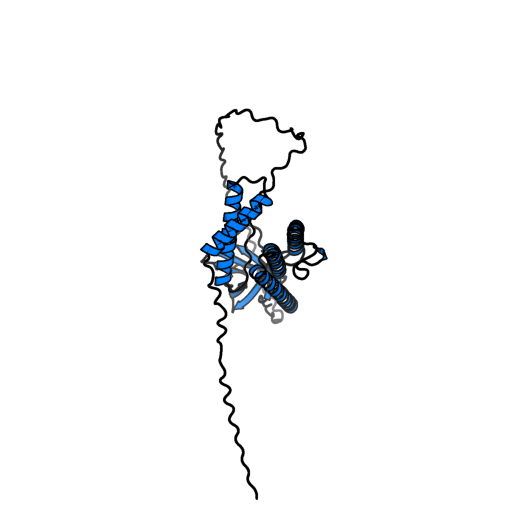TOM 1583 C C . HIS A 1 213 ? -25.599 -0.456 8.962 1.00 86.75 213 HIS A C 1
ATOM 1585 O O . HIS A 1 213 ? -25.181 -1.098 7.998 1.00 86.75 213 HIS A O 1
ATOM 1591 N N . GLY A 1 214 ? -24.950 -0.424 10.131 1.00 88.62 214 GLY A N 1
ATOM 1592 C CA . GLY A 1 214 ? -23.682 -1.113 10.343 1.00 88.62 214 GLY A CA 1
ATOM 1593 C C . GLY A 1 214 ? -22.543 -0.498 9.532 1.00 88.62 214 GLY A C 1
ATOM 1594 O O . GLY A 1 214 ? -21.585 -1.194 9.191 1.00 88.62 214 GLY A O 1
ATOM 1595 N N . ARG A 1 215 ? -22.635 0.792 9.194 1.00 95.31 215 ARG A N 1
ATOM 1596 C CA . ARG A 1 215 ? -21.520 1.558 8.639 1.00 95.31 215 ARG A CA 1
ATOM 1597 C C . ARG A 1 215 ? -20.863 2.369 9.740 1.00 95.31 215 ARG A C 1
ATOM 1599 O O . ARG A 1 215 ? -21.474 2.702 10.754 1.00 95.31 215 ARG A O 1
ATOM 1606 N N . VAL A 1 216 ? -19.600 2.701 9.525 1.00 97.31 216 VAL A N 1
ATOM 1607 C CA . VAL A 1 216 ? -18.839 3.574 10.409 1.00 97.31 216 VAL A CA 1
ATOM 1608 C C . VAL A 1 216 ? -18.323 4.776 9.631 1.00 97.31 216 VAL A C 1
ATOM 1610 O O . VAL A 1 216 ? -17.707 4.644 8.574 1.00 97.31 216 VAL A O 1
ATOM 1613 N N . GLU A 1 217 ? -18.584 5.962 10.166 1.00 97.19 217 GLU A N 1
ATOM 1614 C CA . GLU A 1 217 ? -17.965 7.210 9.748 1.00 97.19 217 GLU A CA 1
ATOM 1615 C C . GLU A 1 217 ? -16.645 7.374 10.500 1.00 97.19 217 GLU A C 1
ATOM 1617 O O . GLU A 1 217 ? -16.632 7.451 11.731 1.00 97.19 217 GLU A O 1
ATOM 1622 N N . ALA A 1 218 ? -15.537 7.442 9.770 1.00 97.12 218 ALA A N 1
ATOM 1623 C CA . ALA A 1 218 ? -14.215 7.728 10.305 1.00 97.12 218 ALA A CA 1
ATOM 1624 C C . ALA A 1 218 ? -13.783 9.146 9.920 1.00 97.12 218 ALA A C 1
ATOM 1626 O O . ALA A 1 218 ? -13.805 9.515 8.745 1.00 97.12 218 ALA A O 1
ATOM 1627 N N . ASP A 1 219 ? -13.366 9.939 10.906 1.00 96.81 219 ASP A N 1
ATOM 1628 C CA . ASP A 1 219 ? -12.989 11.341 10.702 1.00 96.81 219 ASP A CA 1
ATOM 1629 C C . ASP A 1 219 ? -11.807 11.766 11.590 1.00 96.81 219 ASP A C 1
ATOM 1631 O O . ASP A 1 219 ? -11.453 11.097 12.567 1.00 96.81 219 ASP A O 1
ATOM 1635 N N . ARG A 1 220 ? -11.187 12.898 11.254 1.00 96.44 220 ARG A N 1
ATOM 1636 C CA . ARG A 1 220 ? -10.196 13.596 12.079 1.00 96.44 220 ARG A CA 1
ATOM 1637 C C . ARG A 1 220 ? -10.884 14.724 12.851 1.00 96.44 220 ARG A C 1
ATOM 1639 O O . ARG A 1 220 ? -11.820 15.338 12.362 1.00 96.44 220 ARG A O 1
ATOM 1646 N N . VAL A 1 221 ? -10.412 15.022 14.061 1.00 94.75 221 VAL A N 1
ATOM 1647 C CA . VAL A 1 221 ? -10.942 16.100 14.910 1.00 94.75 221 VAL A CA 1
ATOM 1648 C C . VAL A 1 221 ? -9.854 17.157 15.170 1.00 94.75 221 VAL A C 1
ATOM 1650 O O . VAL A 1 221 ? -8.804 16.801 15.717 1.00 94.75 221 VAL A O 1
ATOM 1653 N N . PRO A 1 222 ? -10.096 18.449 14.854 1.00 91.88 222 PRO A N 1
ATOM 1654 C CA . PRO A 1 222 ? -11.267 18.965 14.135 1.00 91.88 222 PRO A CA 1
ATOM 1655 C C . PRO A 1 222 ? -11.317 18.445 12.691 1.00 91.88 222 PRO A C 1
ATOM 1657 O O . PRO A 1 222 ? -10.280 18.139 12.102 1.00 91.88 222 PRO A O 1
ATOM 1660 N N . SER A 1 223 ? -12.530 18.335 12.153 1.00 87.38 223 SER A N 1
ATOM 1661 C CA . SER A 1 223 ? -12.743 17.869 10.785 1.00 87.38 223 SER A CA 1
ATOM 1662 C C . SER A 1 223 ? -12.433 18.983 9.795 1.00 87.38 223 SER A C 1
ATOM 1664 O O . SER A 1 223 ? -12.892 20.114 9.961 1.00 87.38 223 SER A O 1
ATOM 1666 N N . GLU A 1 224 ? -11.652 18.660 8.769 1.00 86.31 224 GLU A N 1
ATOM 1667 C CA . GLU A 1 224 ? -11.334 19.561 7.655 1.00 86.31 224 GLU A CA 1
ATOM 1668 C C . GLU A 1 224 ? -11.967 19.083 6.332 1.00 86.31 224 GLU A C 1
ATOM 1670 O O . GLU A 1 224 ? -11.747 19.698 5.290 1.00 86.31 224 GLU A O 1
ATOM 1675 N N . GLY A 1 225 ? -12.755 17.997 6.340 1.00 90.31 225 GLY A N 1
ATOM 1676 C CA . GLY A 1 225 ? -13.263 17.362 5.122 1.00 90.31 225 GLY A CA 1
ATOM 1677 C C . GLY A 1 225 ? -14.488 16.472 5.338 1.00 90.31 225 GLY A C 1
ATOM 1678 O O . GLY A 1 225 ? -15.147 16.526 6.371 1.00 90.31 225 GLY A O 1
ATOM 1679 N N . THR A 1 226 ? -14.827 15.671 4.326 1.00 92.38 226 THR A N 1
ATOM 1680 C CA . THR A 1 226 ? -15.903 14.675 4.428 1.00 92.38 226 THR A CA 1
ATOM 1681 C C . THR A 1 226 ? -15.379 13.426 5.146 1.00 92.38 226 THR A C 1
ATOM 1683 O O . THR A 1 226 ? -14.337 12.910 4.731 1.00 92.38 226 THR A O 1
ATOM 1686 N N . PRO A 1 227 ? -16.079 12.915 6.179 1.00 95.00 227 PRO A N 1
ATOM 1687 C CA . PRO A 1 227 ? -15.729 11.651 6.818 1.00 95.00 227 PRO A CA 1
ATOM 1688 C C . PRO A 1 227 ? -15.639 10.505 5.809 1.00 95.00 227 PRO A C 1
ATOM 1690 O O . PRO A 1 227 ? -16.405 10.440 4.846 1.00 95.00 227 PRO A O 1
ATOM 1693 N N . SER A 1 228 ? -14.724 9.572 6.052 1.00 95.19 228 SER A N 1
ATOM 1694 C CA . SER A 1 228 ? -14.670 8.318 5.300 1.00 95.19 228 SER A CA 1
ATOM 1695 C C . SER A 1 228 ? -15.772 7.386 5.789 1.00 95.19 228 SER A C 1
ATOM 1697 O O . SER A 1 228 ? -15.917 7.196 6.994 1.00 95.19 228 SER A O 1
ATOM 1699 N N . ILE A 1 229 ? -16.525 6.789 4.869 1.00 96.44 229 ILE A N 1
ATOM 1700 C CA . ILE A 1 229 ? -17.575 5.820 5.196 1.00 96.44 229 ILE A CA 1
ATOM 1701 C C . ILE A 1 229 ? -17.035 4.418 4.957 1.00 96.44 229 ILE A C 1
ATOM 1703 O O . ILE A 1 229 ? -16.531 4.123 3.871 1.00 96.44 229 ILE A O 1
ATOM 1707 N N . LEU A 1 230 ? -17.135 3.558 5.967 1.00 96.44 230 LEU A N 1
ATOM 1708 C CA . LEU A 1 230 ? -16.776 2.155 5.854 1.00 96.44 230 LEU A CA 1
ATOM 1709 C C . LEU A 1 230 ? -17.988 1.274 6.135 1.00 96.44 230 LEU A C 1
ATOM 1711 O O . LEU A 1 230 ? -18.705 1.486 7.111 1.00 96.44 230 LEU A O 1
ATOM 1715 N N . ALA A 1 231 ? -18.187 0.262 5.301 1.00 94.81 231 ALA A N 1
ATOM 1716 C CA . ALA A 1 231 ? -19.238 -0.729 5.464 1.00 94.81 231 ALA A CA 1
ATOM 1717 C C . ALA A 1 231 ? -18.688 -1.972 6.167 1.00 94.81 231 ALA A C 1
ATOM 1719 O O . ALA A 1 231 ? -17.568 -2.410 5.886 1.00 94.81 231 ALA A O 1
ATOM 1720 N N . ARG A 1 232 ? -19.475 -2.552 7.077 1.00 94.38 232 ARG A N 1
ATOM 1721 C CA . ARG A 1 232 ? -19.147 -3.843 7.682 1.00 94.38 232 ARG A CA 1
ATOM 1722 C C . ARG A 1 232 ? -19.173 -4.932 6.613 1.00 94.38 232 ARG A C 1
ATOM 1724 O O . ARG A 1 232 ? -20.122 -5.029 5.839 1.00 94.38 232 ARG A O 1
ATOM 1731 N N . VAL A 1 233 ? -18.138 -5.759 6.593 1.00 91.25 233 VAL A N 1
ATOM 1732 C CA . VAL A 1 233 ? -18.034 -6.920 5.707 1.00 91.25 233 VAL A CA 1
ATOM 1733 C C . VAL A 1 233 ? -18.312 -8.182 6.510 1.00 91.25 233 VAL A C 1
ATOM 1735 O O . VAL A 1 233 ? -17.862 -8.319 7.651 1.00 91.25 233 VAL A O 1
ATOM 1738 N N . ASP A 1 234 ? -19.051 -9.114 5.911 1.00 87.69 234 ASP A N 1
ATOM 1739 C CA . ASP A 1 234 ? -19.309 -10.417 6.516 1.00 87.69 234 ASP A CA 1
ATOM 1740 C C . ASP A 1 234 ? -17.992 -11.154 6.785 1.00 87.69 234 ASP A C 1
ATOM 1742 O O . ASP A 1 234 ? -17.115 -11.232 5.922 1.00 87.69 234 ASP A O 1
ATOM 1746 N N . ALA A 1 235 ? -17.858 -11.737 7.979 1.00 82.88 235 ALA A N 1
ATOM 1747 C CA . ALA A 1 235 ? -16.612 -12.372 8.413 1.00 82.88 235 ALA A CA 1
ATOM 1748 C C . ALA A 1 235 ? -16.061 -13.435 7.435 1.00 82.88 235 ALA A C 1
ATOM 1750 O O . ALA A 1 235 ? -14.849 -13.439 7.221 1.00 82.88 235 ALA A O 1
ATOM 1751 N N . PRO A 1 236 ? -16.884 -14.301 6.801 1.00 83.62 236 PRO A N 1
ATOM 1752 C CA . PRO A 1 236 ? -16.390 -15.226 5.781 1.00 83.62 236 PRO A CA 1
ATOM 1753 C C . PRO A 1 236 ? -15.785 -14.507 4.569 1.00 83.62 236 PRO A C 1
ATOM 1755 O O . PRO A 1 236 ? -14.692 -14.855 4.144 1.00 83.62 236 PRO A O 1
ATOM 1758 N N . ILE A 1 237 ? -16.443 -13.453 4.074 1.00 81.81 237 ILE A N 1
ATOM 1759 C CA . ILE A 1 237 ? -15.961 -12.664 2.931 1.00 81.81 237 ILE A CA 1
ATOM 1760 C C . ILE A 1 237 ? -14.640 -11.971 3.285 1.00 81.81 237 ILE A C 1
ATOM 1762 O O . ILE A 1 237 ? -13.699 -11.978 2.495 1.00 81.81 237 ILE A O 1
ATOM 1766 N N . ALA A 1 238 ? -14.541 -11.407 4.492 1.00 78.62 238 ALA A N 1
ATOM 1767 C CA . ALA A 1 238 ? -13.310 -10.787 4.971 1.00 78.62 238 ALA A CA 1
ATOM 1768 C C . ALA A 1 238 ? -12.158 -11.804 5.109 1.00 78.62 238 ALA A C 1
ATOM 1770 O O . ALA A 1 238 ? -11.015 -11.485 4.783 1.00 78.62 238 ALA A O 1
ATOM 1771 N N . ALA A 1 239 ? -12.447 -13.027 5.566 1.00 79.81 239 ALA A N 1
ATOM 1772 C CA . ALA A 1 239 ? -11.457 -14.096 5.687 1.00 79.81 239 ALA A CA 1
ATOM 1773 C C . ALA A 1 239 ? -10.960 -14.593 4.318 1.00 79.81 239 ALA A C 1
ATOM 1775 O O . ALA A 1 239 ? -9.755 -14.810 4.146 1.00 79.81 239 ALA A O 1
ATOM 1776 N N . ASP A 1 240 ? -11.862 -14.725 3.344 1.00 82.56 240 ASP A N 1
ATOM 1777 C CA . ASP A 1 240 ? -11.516 -15.082 1.967 1.00 82.56 240 ASP A CA 1
ATOM 1778 C C . ASP A 1 240 ? -10.624 -13.997 1.342 1.00 82.56 240 ASP A C 1
ATOM 1780 O O . ASP A 1 240 ? -9.526 -14.294 0.869 1.00 82.56 240 ASP A O 1
ATOM 1784 N N . ALA A 1 241 ? -11.012 -12.722 1.461 1.00 82.81 241 ALA A N 1
ATOM 1785 C CA . ALA A 1 241 ? -10.214 -11.597 0.974 1.00 82.81 241 ALA A CA 1
ATOM 1786 C C . ALA A 1 241 ? -8.824 -11.528 1.632 1.00 82.81 241 ALA A C 1
ATOM 1788 O O . ALA A 1 241 ? -7.823 -11.284 0.960 1.00 82.81 241 ALA A O 1
ATOM 1789 N N . ALA A 1 242 ? -8.726 -11.777 2.943 1.00 80.25 242 ALA A N 1
ATOM 1790 C CA . ALA A 1 242 ? -7.442 -11.824 3.640 1.00 80.25 242 ALA A CA 1
ATOM 1791 C C . ALA A 1 242 ? -6.540 -12.957 3.120 1.00 80.25 242 ALA A C 1
ATOM 1793 O O . ALA A 1 242 ? -5.332 -12.763 2.960 1.00 80.25 242 ALA A O 1
ATOM 1794 N N . THR A 1 243 ? -7.125 -14.118 2.821 1.00 85.69 243 THR A N 1
ATOM 1795 C CA . THR A 1 243 ? -6.411 -15.269 2.252 1.00 85.69 243 THR A CA 1
ATOM 1796 C C . THR A 1 243 ? -5.886 -14.951 0.850 1.00 85.69 243 THR A C 1
ATOM 1798 O O . THR A 1 243 ? -4.706 -15.177 0.568 1.00 85.69 243 THR A O 1
ATOM 1801 N N . ASP A 1 244 ? -6.721 -14.355 -0.002 1.00 87.38 244 ASP A N 1
ATOM 1802 C CA . ASP A 1 244 ? -6.339 -13.927 -1.352 1.00 87.38 244 ASP A CA 1
ATOM 1803 C C . ASP A 1 244 ? -5.236 -12.858 -1.318 1.00 87.38 244 ASP A C 1
ATOM 1805 O O . ASP A 1 244 ? -4.233 -12.951 -2.036 1.00 87.38 244 ASP A O 1
ATOM 1809 N N . ASN A 1 245 ? -5.354 -11.878 -0.419 1.00 86.94 245 ASN A N 1
ATOM 1810 C CA . ASN A 1 245 ? -4.329 -10.858 -0.213 1.00 86.94 245 ASN A CA 1
ATOM 1811 C C . ASN A 1 245 ? -2.994 -11.482 0.210 1.00 86.94 245 ASN A C 1
ATOM 1813 O O . ASN A 1 245 ? -1.942 -11.111 -0.317 1.00 86.94 245 ASN A O 1
ATOM 1817 N N . GLN A 1 246 ? -3.018 -12.472 1.107 1.00 86.94 246 GLN A N 1
ATOM 1818 C CA . GLN A 1 246 ? -1.815 -13.185 1.529 1.00 86.94 246 GLN A CA 1
ATOM 1819 C C . GLN A 1 246 ? -1.170 -13.971 0.376 1.00 86.94 246 GLN A C 1
ATOM 1821 O O . GLN A 1 246 ? 0.059 -13.982 0.256 1.00 86.94 246 GLN A O 1
ATOM 1826 N N . ALA A 1 247 ? -1.968 -14.571 -0.512 1.00 92.94 247 ALA A N 1
ATOM 1827 C CA . ALA A 1 247 ? -1.454 -15.222 -1.715 1.00 92.94 247 ALA A CA 1
ATOM 1828 C C . ALA A 1 247 ? -0.750 -14.218 -2.649 1.00 92.94 247 ALA A C 1
ATOM 1830 O O . ALA A 1 247 ? 0.346 -14.490 -3.146 1.00 92.94 247 ALA A O 1
ATOM 1831 N N . HIS A 1 248 ? -1.318 -13.025 -2.839 1.00 93.62 248 HIS A N 1
ATOM 1832 C CA . HIS A 1 248 ? -0.698 -11.969 -3.644 1.00 93.62 248 HIS A CA 1
ATOM 1833 C C . HIS A 1 248 ? 0.568 -11.376 -3.007 1.00 93.62 248 HIS A C 1
ATOM 1835 O O . HIS A 1 248 ? 1.529 -11.089 -3.725 1.00 93.62 248 HIS A O 1
ATOM 1841 N N . LEU A 1 249 ? 0.629 -11.272 -1.675 1.00 89.62 249 LEU A N 1
ATOM 1842 C CA . LEU A 1 249 ? 1.860 -10.903 -0.966 1.00 89.62 249 LEU A CA 1
ATOM 1843 C C . LEU A 1 249 ? 2.984 -11.918 -1.204 1.00 89.62 249 LEU A C 1
ATOM 1845 O O . LEU A 1 249 ? 4.124 -11.520 -1.441 1.00 89.62 249 LEU A O 1
ATOM 1849 N N . ALA A 1 250 ? 2.672 -13.216 -1.207 1.00 93.12 250 ALA A N 1
ATOM 1850 C CA . ALA A 1 250 ? 3.662 -14.251 -1.501 1.00 93.12 250 ALA A CA 1
ATOM 1851 C C . ALA A 1 250 ? 4.209 -14.135 -2.939 1.00 93.12 250 ALA A C 1
ATOM 1853 O O . ALA A 1 250 ? 5.414 -14.274 -3.158 1.00 93.12 250 ALA A O 1
ATOM 1854 N N . ILE A 1 251 ? 3.350 -13.813 -3.916 1.00 97.12 251 ILE A N 1
ATOM 1855 C CA . ILE A 1 251 ? 3.767 -13.536 -5.303 1.00 97.12 251 ILE A CA 1
ATOM 1856 C C . ILE A 1 251 ? 4.689 -12.307 -5.352 1.00 97.12 251 ILE A C 1
ATOM 1858 O O . ILE A 1 251 ? 5.745 -12.353 -5.987 1.00 97.12 251 ILE A O 1
ATOM 1862 N N . ALA A 1 252 ? 4.332 -11.227 -4.651 1.00 94.75 252 ALA A N 1
ATOM 1863 C CA . ALA A 1 252 ? 5.141 -10.012 -4.583 1.00 94.75 252 ALA A CA 1
ATOM 1864 C C . ALA A 1 252 ? 6.533 -10.267 -3.991 1.00 94.75 252 ALA A C 1
ATOM 1866 O O . ALA A 1 252 ? 7.539 -9.785 -4.520 1.00 94.75 252 ALA A O 1
ATOM 1867 N N . GLN A 1 253 ? 6.602 -11.060 -2.920 1.00 91.94 253 GLN A N 1
ATOM 1868 C CA . GLN A 1 253 ? 7.861 -11.445 -2.297 1.00 91.94 253 GLN A CA 1
ATOM 1869 C C . GLN A 1 253 ? 8.726 -12.275 -3.250 1.00 91.94 253 GLN A C 1
ATOM 1871 O O . GLN A 1 253 ? 9.896 -11.952 -3.440 1.00 91.94 253 GLN A O 1
ATOM 1876 N N . ARG A 1 254 ? 8.145 -13.268 -3.929 1.00 97.25 254 ARG A N 1
ATOM 1877 C CA . ARG A 1 254 ? 8.870 -14.087 -4.909 1.00 97.25 254 ARG A CA 1
ATOM 1878 C C . ARG A 1 254 ? 9.474 -13.246 -6.038 1.00 97.25 254 ARG A C 1
ATOM 1880 O O . ARG A 1 254 ? 10.622 -13.461 -6.411 1.00 97.25 254 ARG A O 1
ATOM 1887 N N . TYR A 1 255 ? 8.741 -12.266 -6.571 1.00 97.06 255 TYR A N 1
ATOM 1888 C CA . TYR A 1 255 ? 9.292 -11.358 -7.585 1.00 97.06 255 TYR A CA 1
ATOM 1889 C C . TYR A 1 255 ? 10.343 -10.396 -7.026 1.00 97.06 255 TYR A C 1
ATOM 1891 O O . TYR A 1 255 ? 11.301 -10.071 -7.722 1.00 97.06 255 TYR A O 1
ATOM 1899 N N . SER A 1 256 ? 10.214 -9.986 -5.765 1.00 88.31 256 SER A N 1
ATOM 1900 C CA . SER A 1 256 ? 11.245 -9.187 -5.091 1.00 88.31 256 SER A CA 1
ATOM 1901 C C . SER A 1 256 ? 12.550 -9.976 -4.948 1.00 88.31 256 SER A C 1
ATOM 1903 O O . SER A 1 256 ? 13.626 -9.434 -5.179 1.00 88.31 256 SER A O 1
ATOM 1905 N N . GLU A 1 257 ? 12.467 -11.270 -4.632 1.00 89.62 257 GLU A N 1
ATOM 1906 C CA . GLU A 1 257 ? 13.622 -12.171 -4.589 1.00 89.62 257 GLU A CA 1
ATOM 1907 C C . GLU A 1 257 ? 14.226 -12.386 -5.986 1.00 89.62 257 GLU A C 1
ATOM 1909 O O . GLU A 1 257 ? 15.447 -12.354 -6.135 1.00 89.62 257 GLU A O 1
ATOM 1914 N N . LEU A 1 258 ? 13.405 -12.545 -7.032 1.00 92.00 258 LEU A N 1
ATOM 1915 C CA . LEU A 1 258 ? 13.897 -12.610 -8.415 1.00 92.00 258 LEU A CA 1
ATOM 1916 C C . LEU A 1 258 ? 14.644 -11.334 -8.813 1.00 92.00 258 LEU A C 1
ATOM 1918 O O . LEU A 1 258 ? 15.727 -11.424 -9.382 1.00 92.00 258 LEU A O 1
ATOM 1922 N N . ALA A 1 259 ? 14.131 -10.157 -8.445 1.00 89.19 259 ALA A N 1
ATOM 1923 C CA . ALA A 1 259 ? 14.797 -8.886 -8.722 1.00 89.19 259 ALA A CA 1
ATOM 1924 C C . ALA A 1 259 ? 16.195 -8.784 -8.089 1.00 89.19 259 ALA A C 1
ATOM 1926 O O . ALA A 1 259 ? 17.066 -8.108 -8.627 1.00 89.19 259 ALA A O 1
ATOM 1927 N N . GLN A 1 260 ? 16.423 -9.461 -6.960 1.00 81.19 260 GLN A N 1
ATOM 1928 C CA . GLN A 1 260 ? 17.729 -9.504 -6.295 1.00 81.19 260 GLN A CA 1
ATOM 1929 C C . GLN A 1 260 ? 18.687 -10.522 -6.927 1.00 81.19 260 GLN A C 1
ATOM 1931 O O . GLN A 1 260 ? 19.900 -10.329 -6.877 1.00 81.19 260 GLN A O 1
ATOM 1936 N N . ASN A 1 261 ? 18.157 -11.607 -7.499 1.00 87.75 261 ASN A N 1
ATOM 1937 C CA . ASN A 1 261 ? 18.946 -12.737 -7.997 1.00 87.75 261 ASN A CA 1
ATOM 1938 C C . ASN A 1 261 ? 19.179 -12.718 -9.517 1.00 87.75 261 ASN A C 1
ATOM 1940 O O . ASN A 1 261 ? 20.069 -13.416 -10.000 1.00 87.75 261 ASN A O 1
ATOM 1944 N N . ASP A 1 262 ? 18.403 -11.934 -10.261 1.00 89.75 262 ASP A N 1
ATOM 1945 C CA . ASP A 1 262 ? 18.487 -11.788 -11.713 1.00 89.75 262 ASP A CA 1
ATOM 1946 C C . ASP A 1 262 ? 18.651 -10.300 -12.077 1.00 89.75 262 ASP A C 1
ATOM 1948 O O . ASP A 1 262 ? 17.664 -9.611 -12.353 1.00 89.75 262 ASP A O 1
ATOM 1952 N N . PRO A 1 263 ? 19.892 -9.772 -12.025 1.00 83.00 263 PRO A N 1
ATOM 1953 C CA . PRO A 1 263 ? 20.162 -8.354 -12.251 1.00 83.00 263 PRO A CA 1
ATOM 1954 C C . PRO A 1 263 ? 19.822 -7.897 -13.675 1.00 83.00 263 PRO A C 1
ATOM 1956 O O . PRO A 1 263 ? 19.457 -6.736 -13.856 1.00 83.00 263 PRO A O 1
ATOM 1959 N N . ASP A 1 264 ? 19.887 -8.796 -14.661 1.00 87.00 264 ASP A N 1
ATOM 1960 C CA . ASP A 1 264 ? 19.593 -8.482 -16.063 1.00 87.00 264 ASP A CA 1
ATOM 1961 C C . ASP A 1 264 ? 18.105 -8.152 -16.263 1.00 87.00 264 ASP A C 1
ATOM 1963 O O . ASP A 1 264 ? 17.757 -7.314 -17.092 1.00 87.00 264 ASP A O 1
ATOM 1967 N N . ASN A 1 265 ? 17.228 -8.750 -15.449 1.00 90.50 265 ASN A N 1
ATOM 1968 C CA . ASN A 1 265 ? 15.782 -8.513 -15.473 1.00 90.50 265 ASN A CA 1
ATOM 1969 C C . ASN A 1 265 ? 15.261 -7.831 -14.196 1.00 90.50 265 ASN A C 1
ATOM 1971 O O . ASN A 1 265 ? 14.048 -7.757 -13.981 1.00 90.50 265 ASN A O 1
ATOM 1975 N N . ALA A 1 266 ? 16.144 -7.299 -13.344 1.00 84.56 266 ALA A N 1
ATOM 1976 C CA . ALA A 1 266 ? 15.779 -6.795 -12.019 1.00 84.56 266 ALA A CA 1
ATOM 1977 C C . ALA A 1 266 ? 14.684 -5.724 -12.057 1.00 84.56 266 ALA A C 1
ATOM 1979 O O . ALA A 1 266 ? 13.789 -5.707 -11.209 1.00 84.56 266 ALA A O 1
ATOM 1980 N N . GLN A 1 267 ? 14.714 -4.844 -13.060 1.00 84.94 267 GLN A N 1
ATOM 1981 C CA . GLN A 1 267 ? 13.694 -3.813 -13.229 1.00 84.94 267 GLN A CA 1
ATOM 1982 C C . GLN A 1 267 ? 12.324 -4.420 -13.577 1.00 84.94 267 GLN A C 1
ATOM 1984 O O . GLN A 1 267 ? 11.319 -3.990 -13.009 1.00 84.94 267 GLN A O 1
ATOM 1989 N N . ALA A 1 268 ? 12.275 -5.449 -14.430 1.00 94.00 268 ALA A N 1
ATOM 1990 C CA . ALA A 1 268 ? 11.029 -6.131 -14.770 1.00 94.00 268 ALA A CA 1
ATOM 1991 C C . ALA A 1 268 ? 10.456 -6.869 -13.550 1.00 94.00 268 ALA A C 1
ATOM 1993 O O . ALA A 1 268 ? 9.288 -6.689 -13.203 1.00 94.00 268 ALA A O 1
ATOM 1994 N N . TRP A 1 269 ? 11.302 -7.605 -12.823 1.00 94.69 269 TRP A N 1
ATOM 1995 C CA . TRP A 1 269 ? 10.916 -8.283 -11.583 1.00 94.69 269 TRP A CA 1
ATOM 1996 C C . TRP A 1 269 ? 10.446 -7.320 -10.496 1.00 94.69 269 TRP A C 1
ATOM 1998 O O . TRP A 1 269 ? 9.461 -7.600 -9.816 1.00 94.69 269 TRP A O 1
ATOM 2008 N N . THR A 1 270 ? 11.061 -6.143 -10.389 1.00 90.75 270 THR A N 1
ATOM 2009 C CA . THR A 1 270 ? 10.611 -5.098 -9.460 1.00 90.75 270 THR A CA 1
ATOM 2010 C C . THR A 1 270 ? 9.209 -4.592 -9.811 1.00 90.75 270 THR A C 1
ATOM 2012 O O . THR A 1 270 ? 8.375 -4.434 -8.918 1.00 90.75 270 THR A O 1
ATOM 2015 N N . MET A 1 271 ? 8.905 -4.377 -11.096 1.00 93.94 271 MET A N 1
ATOM 2016 C CA . MET A 1 271 ? 7.557 -3.980 -11.528 1.00 93.94 271 MET A CA 1
ATOM 2017 C C . MET A 1 271 ? 6.530 -5.084 -11.250 1.00 93.94 271 MET A C 1
ATOM 2019 O O . MET A 1 271 ? 5.461 -4.803 -10.711 1.00 93.94 271 MET A O 1
ATOM 2023 N N . CYS A 1 272 ? 6.869 -6.343 -11.531 1.00 97.00 272 CYS A N 1
ATOM 2024 C CA . CYS A 1 272 ? 6.017 -7.492 -11.221 1.00 97.00 272 CYS A CA 1
ATOM 2025 C C . CYS A 1 272 ? 5.718 -7.610 -9.719 1.00 97.00 272 CYS A C 1
ATOM 2027 O O . CYS A 1 272 ? 4.563 -7.788 -9.324 1.00 97.00 272 CYS A O 1
ATOM 2029 N N . ALA A 1 273 ? 6.738 -7.436 -8.873 1.00 95.06 273 ALA A N 1
ATOM 2030 C CA . ALA A 1 273 ? 6.574 -7.405 -7.424 1.00 95.06 273 ALA A CA 1
ATOM 2031 C C . ALA A 1 273 ? 5.625 -6.282 -6.986 1.00 95.06 273 ALA A C 1
ATOM 2033 O O . ALA A 1 273 ? 4.724 -6.510 -6.177 1.00 95.06 273 ALA A O 1
ATOM 2034 N N . ALA A 1 274 ? 5.786 -5.085 -7.556 1.00 92.88 274 ALA A N 1
ATOM 2035 C CA . ALA A 1 274 ? 4.951 -3.933 -7.239 1.00 92.88 274 ALA A CA 1
ATOM 2036 C C . ALA A 1 274 ? 3.480 -4.151 -7.628 1.00 92.88 274 ALA A C 1
ATOM 2038 O O . ALA A 1 274 ? 2.590 -3.811 -6.847 1.00 92.88 274 ALA A O 1
ATOM 2039 N N . VAL A 1 275 ? 3.202 -4.763 -8.786 1.00 96.69 275 VAL A N 1
ATOM 2040 C CA . VAL A 1 275 ? 1.823 -5.078 -9.199 1.00 96.69 275 VAL A CA 1
ATOM 2041 C C . VAL A 1 275 ? 1.190 -6.119 -8.279 1.00 96.69 275 VAL A C 1
ATOM 2043 O O . VAL A 1 275 ? 0.075 -5.903 -7.805 1.00 96.69 275 VAL A O 1
ATOM 2046 N N . ALA A 1 276 ? 1.893 -7.213 -7.973 1.00 96.56 276 ALA A N 1
ATOM 2047 C CA . ALA A 1 276 ? 1.390 -8.227 -7.047 1.00 96.56 276 ALA A CA 1
ATOM 2048 C C . ALA A 1 276 ? 1.116 -7.635 -5.654 1.00 96.56 276 ALA A C 1
ATOM 2050 O O . ALA A 1 276 ? 0.071 -7.886 -5.055 1.00 96.56 276 ALA A O 1
ATOM 2051 N N . PHE A 1 277 ? 2.004 -6.763 -5.170 1.00 94.06 277 PHE A N 1
ATOM 2052 C CA . PHE A 1 277 ? 1.811 -6.067 -3.902 1.00 94.06 277 PHE A CA 1
ATOM 2053 C C . PHE A 1 277 ? 0.624 -5.095 -3.949 1.00 94.06 277 PHE A C 1
ATOM 2055 O O . PHE A 1 277 ? -0.160 -5.024 -3.002 1.00 94.06 277 PHE A O 1
ATOM 2062 N N . LYS A 1 278 ? 0.435 -4.362 -5.052 1.00 92.56 278 LYS A N 1
ATOM 2063 C CA . LYS A 1 278 ? -0.744 -3.505 -5.239 1.00 92.56 278 LYS A CA 1
ATOM 2064 C C . LYS A 1 278 ? -2.032 -4.329 -5.217 1.00 92.56 278 LYS A C 1
ATOM 2066 O O . LYS A 1 278 ? -2.993 -3.909 -4.578 1.00 92.56 278 LYS A O 1
ATOM 2071 N N . ARG A 1 279 ? -2.030 -5.509 -5.842 1.00 94.62 279 ARG A N 1
ATOM 2072 C CA . ARG A 1 279 ? -3.165 -6.440 -5.832 1.00 94.62 279 ARG A CA 1
ATOM 2073 C C . ARG A 1 279 ? -3.506 -6.948 -4.434 1.00 94.62 279 ARG A C 1
ATOM 2075 O O . ARG A 1 279 ? -4.671 -7.090 -4.109 1.00 94.62 279 ARG A O 1
ATOM 2082 N N . SER A 1 280 ? -2.498 -7.168 -3.590 1.00 91.50 280 SER A N 1
ATOM 2083 C CA . SER A 1 280 ? -2.724 -7.586 -2.198 1.00 91.50 280 SER A CA 1
ATOM 2084 C C . SER A 1 280 ? -3.334 -6.511 -1.294 1.00 91.50 280 SER A C 1
ATOM 2086 O O . SER A 1 280 ? -3.741 -6.802 -0.175 1.00 91.50 280 SER A O 1
ATOM 2088 N N . GLN A 1 281 ? -3.344 -5.256 -1.745 1.00 85.56 281 GLN A N 1
ATOM 2089 C CA . GLN A 1 281 ? -3.847 -4.121 -0.971 1.00 85.56 281 GLN A CA 1
ATOM 2090 C C . GLN A 1 281 ? -5.055 -3.456 -1.604 1.00 85.56 281 GLN A C 1
ATOM 2092 O O . GLN A 1 281 ? -5.601 -2.542 -1.002 1.00 85.56 281 GLN A O 1
ATOM 2097 N N . SER A 1 282 ? -5.389 -3.795 -2.846 1.00 85.38 282 SER A N 1
ATOM 2098 C CA . SER A 1 282 ? -6.467 -3.168 -3.599 1.00 85.38 282 SER A CA 1
ATOM 2099 C C . SER A 1 282 ? -6.933 -4.078 -4.714 1.00 85.38 282 SER A C 1
ATOM 2101 O O . SER A 1 282 ? -6.135 -4.784 -5.328 1.00 85.38 282 SER A O 1
ATOM 2103 N N . ASP A 1 283 ? -8.219 -3.997 -5.004 1.00 85.75 283 ASP A N 1
ATOM 2104 C CA . ASP A 1 283 ? -8.899 -4.734 -6.050 1.00 85.75 283 ASP A CA 1
ATOM 2105 C C . ASP A 1 283 ? -9.531 -3.769 -7.075 1.00 85.75 283 ASP A C 1
ATOM 2107 O O . ASP A 1 283 ? -9.208 -2.576 -7.141 1.00 85.75 283 ASP A O 1
ATOM 2111 N N . GLY A 1 284 ? -10.369 -4.319 -7.957 1.00 88.69 284 GLY A N 1
ATOM 2112 C CA . GLY A 1 284 ? -11.195 -3.543 -8.879 1.00 88.69 284 GLY A CA 1
ATOM 2113 C C . GLY A 1 284 ? -10.422 -2.602 -9.810 1.00 88.69 284 GLY A C 1
ATOM 2114 O O . GLY A 1 284 ? -9.390 -2.950 -10.393 1.00 88.69 284 GLY A O 1
ATOM 2115 N N . GLU A 1 285 ? -10.973 -1.403 -10.004 1.00 87.88 285 GLU A N 1
ATOM 2116 C CA . GLU A 1 285 ? -10.476 -0.422 -10.977 1.00 87.88 285 GLU A CA 1
ATOM 2117 C C . GLU A 1 285 ? -9.121 0.183 -10.577 1.00 87.88 285 GLU A C 1
ATOM 2119 O O . GLU A 1 285 ? -8.283 0.434 -11.446 1.00 87.88 285 GLU A O 1
ATOM 2124 N N . ASP A 1 286 ? -8.865 0.362 -9.280 1.00 84.38 286 ASP A N 1
ATOM 2125 C CA . ASP A 1 286 ? -7.593 0.899 -8.785 1.00 84.38 286 ASP A CA 1
ATOM 2126 C C . ASP A 1 286 ? -6.427 -0.040 -9.100 1.00 84.38 286 ASP A C 1
ATOM 2128 O O . ASP A 1 286 ? -5.391 0.395 -9.617 1.00 84.38 286 ASP A O 1
ATOM 2132 N N . PHE A 1 287 ? -6.606 -1.338 -8.846 1.00 93.12 287 PHE A N 1
ATOM 2133 C CA . PHE A 1 287 ? -5.645 -2.352 -9.266 1.00 93.12 287 PHE A CA 1
ATOM 2134 C C . PHE A 1 287 ? -5.517 -2.399 -10.793 1.00 93.12 287 PHE A C 1
ATOM 2136 O O . PHE A 1 287 ? -4.403 -2.356 -11.313 1.00 93.12 287 PHE A O 1
ATOM 2143 N N . SER A 1 288 ? -6.639 -2.426 -11.518 1.00 94.75 288 SER A N 1
ATOM 2144 C CA . SER A 1 288 ? -6.661 -2.533 -12.985 1.00 94.75 288 SER A CA 1
ATOM 2145 C C . SER A 1 288 ? -5.891 -1.401 -13.668 1.00 94.75 288 SER A C 1
ATOM 2147 O O . SER A 1 288 ? -5.130 -1.623 -14.612 1.00 94.75 288 SER A O 1
ATOM 2149 N N . ARG A 1 289 ? -6.059 -0.163 -13.192 1.00 91.56 289 ARG A N 1
ATOM 2150 C CA . ARG A 1 289 ? -5.326 1.004 -13.697 1.00 91.56 289 ARG A CA 1
ATOM 2151 C C . ARG A 1 289 ? -3.826 0.871 -13.459 1.00 91.56 289 ARG A C 1
ATOM 2153 O O . ARG A 1 289 ? -3.049 1.109 -14.381 1.00 91.56 289 ARG A O 1
ATOM 2160 N N . TYR A 1 290 ? -3.433 0.467 -12.252 1.00 93.56 290 TYR A N 1
ATOM 2161 C CA . TYR A 1 290 ? -2.028 0.277 -11.904 1.00 93.56 290 TYR A CA 1
ATOM 2162 C C . TYR A 1 290 ? -1.381 -0.855 -12.715 1.00 93.56 290 TYR A C 1
ATOM 2164 O O . TYR A 1 290 ? -0.286 -0.683 -13.246 1.00 93.56 290 TYR A O 1
ATOM 2172 N N . ALA A 1 291 ? -2.076 -1.986 -12.868 1.00 96.75 291 ALA A N 1
ATOM 2173 C CA . ALA A 1 291 ? -1.609 -3.128 -13.647 1.00 96.75 291 ALA A CA 1
ATOM 2174 C C . ALA A 1 291 ? -1.365 -2.752 -15.117 1.00 96.75 291 ALA A C 1
ATOM 2176 O O . ALA A 1 291 ? -0.293 -3.048 -15.637 1.00 96.75 291 ALA A O 1
ATOM 2177 N N . ARG A 1 292 ? -2.298 -2.028 -15.758 1.00 97.44 292 ARG A N 1
ATOM 2178 C CA . ARG A 1 292 ? -2.133 -1.520 -17.135 1.00 97.44 292 ARG A CA 1
ATOM 2179 C C . ARG A 1 292 ? -0.931 -0.586 -17.268 1.00 97.44 292 ARG A C 1
ATOM 2181 O O . ARG A 1 292 ? -0.116 -0.759 -18.165 1.00 97.44 292 ARG A O 1
ATOM 2188 N N . GLN A 1 293 ? -0.776 0.357 -16.336 1.00 95.12 293 GLN A N 1
ATOM 2189 C CA . GLN A 1 293 ? 0.367 1.271 -16.337 1.00 95.12 293 GLN A CA 1
ATOM 2190 C C . GLN A 1 293 ? 1.705 0.517 -16.246 1.00 95.12 293 GLN A C 1
ATOM 2192 O O . GLN A 1 293 ? 2.661 0.862 -16.938 1.00 95.12 293 GLN A O 1
ATOM 2197 N N . MET A 1 294 ? 1.790 -0.506 -15.393 1.00 96.06 294 MET A N 1
ATOM 2198 C CA . MET A 1 294 ? 3.006 -1.313 -15.263 1.00 96.06 294 MET A CA 1
ATOM 2199 C C . MET A 1 294 ? 3.236 -2.219 -16.474 1.00 96.06 294 MET A C 1
ATOM 2201 O O . MET A 1 294 ? 4.378 -2.351 -16.907 1.00 96.06 294 MET A O 1
ATOM 2205 N N . ALA A 1 295 ? 2.179 -2.783 -17.061 1.00 96.62 295 ALA A N 1
ATOM 2206 C CA . ALA A 1 295 ? 2.273 -3.537 -18.307 1.00 96.62 295 ALA A CA 1
ATOM 2207 C C . ALA A 1 295 ? 2.829 -2.671 -19.450 1.00 96.62 295 ALA A C 1
ATOM 2209 O O . ALA A 1 295 ? 3.743 -3.097 -20.152 1.00 96.62 295 ALA A O 1
ATOM 2210 N N . ASP A 1 296 ? 2.354 -1.432 -19.595 1.00 94.56 296 ASP A N 1
ATOM 2211 C CA . ASP A 1 296 ? 2.865 -0.504 -20.608 1.00 94.56 296 ASP A CA 1
ATOM 2212 C C . ASP A 1 296 ? 4.347 -0.170 -20.389 1.00 94.56 296 ASP A C 1
ATOM 2214 O O . ASP A 1 296 ? 5.127 -0.182 -21.341 1.00 94.56 296 ASP A O 1
ATOM 2218 N N . ASN A 1 297 ? 4.773 0.034 -19.137 1.00 90.12 297 ASN A N 1
ATOM 2219 C CA . ASN A 1 297 ? 6.190 0.227 -18.814 1.00 90.12 297 ASN A CA 1
ATOM 2220 C C . ASN A 1 297 ? 7.044 -1.006 -19.154 1.00 90.12 297 ASN A C 1
ATOM 2222 O O . ASN A 1 297 ? 8.141 -0.859 -19.687 1.00 90.12 297 ASN A O 1
ATOM 2226 N N . LEU A 1 298 ? 6.547 -2.216 -18.882 1.00 94.31 298 LEU A N 1
ATOM 2227 C CA . LEU A 1 298 ? 7.252 -3.462 -19.196 1.00 94.31 298 LEU A CA 1
ATOM 2228 C C . LEU A 1 298 ? 7.400 -3.682 -20.707 1.00 94.31 298 LEU A C 1
ATOM 2230 O O . LEU A 1 298 ? 8.448 -4.140 -21.157 1.00 94.31 298 LEU A O 1
ATOM 2234 N N . LYS A 1 299 ? 6.400 -3.305 -21.512 1.00 94.06 299 LYS A N 1
ATOM 2235 C CA . LYS A 1 299 ? 6.492 -3.368 -22.982 1.00 94.06 299 LYS A CA 1
ATOM 2236 C C . LYS A 1 299 ? 7.569 -2.442 -23.541 1.00 94.06 299 LYS A C 1
ATOM 2238 O O . LYS A 1 299 ? 8.231 -2.798 -24.510 1.00 94.06 299 LYS A O 1
ATOM 2243 N N . LEU A 1 300 ? 7.777 -1.273 -22.929 1.00 91.56 300 LEU A N 1
ATOM 2244 C CA . LEU A 1 300 ? 8.857 -0.356 -23.320 1.00 91.56 300 LEU A CA 1
ATOM 2245 C C . LEU A 1 300 ? 10.252 -0.939 -23.055 1.00 91.56 300 LEU A C 1
ATOM 2247 O O . LEU A 1 300 ? 11.221 -0.504 -23.672 1.00 91.56 300 LEU A O 1
ATOM 2251 N N . MET A 1 301 ? 10.354 -1.930 -22.168 1.00 88.62 301 MET A N 1
ATOM 2252 C CA . MET A 1 301 ? 11.591 -2.652 -21.864 1.00 88.62 301 MET A CA 1
ATOM 2253 C C . MET A 1 301 ? 11.809 -3.881 -22.764 1.00 88.62 301 MET A C 1
ATOM 2255 O O . MET A 1 301 ? 12.643 -4.723 -22.444 1.00 88.62 301 MET A O 1
ATOM 2259 N N . ASP A 1 302 ? 11.071 -3.982 -23.875 1.00 78.12 302 ASP A N 1
ATOM 2260 C CA . ASP A 1 302 ? 11.165 -5.066 -24.865 1.00 78.12 302 ASP A CA 1
ATOM 2261 C C . ASP A 1 302 ? 10.854 -6.465 -24.300 1.00 78.12 302 ASP A C 1
ATOM 2263 O O . ASP A 1 302 ? 11.403 -7.492 -24.706 1.00 78.12 302 ASP A O 1
ATOM 2267 N N . ALA A 1 303 ? 9.930 -6.530 -23.338 1.00 73.25 303 ALA A N 1
ATOM 2268 C CA . ALA A 1 303 ? 9.390 -7.802 -22.893 1.00 73.25 303 ALA A CA 1
ATOM 2269 C C . ALA A 1 303 ? 8.559 -8.433 -24.029 1.00 73.25 303 ALA A C 1
ATOM 2271 O O . ALA A 1 303 ? 7.433 -8.017 -24.301 1.00 73.25 303 ALA A O 1
ATOM 2272 N N . ASN A 1 304 ? 9.098 -9.480 -24.667 1.00 84.12 304 ASN A N 1
ATOM 2273 C CA . ASN A 1 304 ? 8.448 -10.251 -25.746 1.00 84.12 304 ASN A CA 1
ATOM 2274 C C . ASN A 1 304 ? 7.125 -10.944 -25.336 1.00 84.12 304 ASN A C 1
ATOM 2276 O O . ASN A 1 304 ? 6.484 -11.613 -26.146 1.00 84.12 304 ASN A O 1
ATOM 2280 N N . GLY A 1 305 ? 6.719 -10.812 -24.076 1.00 93.44 305 GLY A N 1
ATOM 2281 C CA . GLY A 1 305 ? 5.490 -11.335 -23.500 1.00 93.44 305 GLY A CA 1
ATOM 2282 C C . GLY A 1 305 ? 5.377 -10.911 -22.041 1.00 93.44 305 GLY A C 1
ATOM 2283 O O . GLY A 1 305 ? 6.290 -10.287 -21.505 1.00 93.44 305 GLY A O 1
ATOM 2284 N N . ASN A 1 306 ? 4.261 -11.261 -21.405 1.00 95.56 306 ASN A N 1
ATOM 2285 C CA . ASN A 1 306 ? 4.018 -10.948 -20.004 1.00 95.56 306 ASN A CA 1
ATOM 2286 C C . ASN A 1 306 ? 5.008 -11.714 -19.107 1.00 95.56 306 ASN A C 1
ATOM 2288 O O . ASN A 1 306 ? 4.894 -12.940 -19.004 1.00 95.56 306 ASN A O 1
ATOM 2292 N N . PRO A 1 307 ? 5.969 -11.044 -18.445 1.00 95.44 307 PRO A N 1
ATOM 2293 C CA . PRO A 1 307 ? 6.961 -11.737 -17.630 1.00 95.44 307 PRO A CA 1
ATOM 2294 C C . PRO A 1 307 ? 6.366 -12.257 -16.310 1.00 95.44 307 PRO A C 1
ATOM 2296 O O . PRO A 1 307 ? 6.996 -13.059 -15.620 1.00 95.44 307 PRO A O 1
ATOM 2299 N N . CYS A 1 308 ? 5.157 -11.821 -15.940 1.00 96.69 308 CYS A N 1
ATOM 2300 C CA . CYS A 1 308 ? 4.551 -12.135 -14.654 1.00 96.69 308 CYS A CA 1
ATOM 2301 C C . CYS A 1 308 ? 3.026 -12.217 -14.699 1.00 96.69 308 CYS A C 1
ATOM 2303 O O . CYS A 1 308 ? 2.332 -11.432 -14.054 1.00 96.69 308 CYS A O 1
ATOM 2305 N N . SER A 1 309 ? 2.500 -13.208 -15.421 1.00 97.44 309 SER A N 1
ATOM 2306 C CA . SER A 1 309 ? 1.056 -13.398 -15.629 1.00 97.44 309 SER A CA 1
ATOM 2307 C C . SER A 1 309 ? 0.230 -13.637 -14.360 1.00 97.44 309 SER A C 1
ATOM 2309 O O . SER A 1 309 ? -0.981 -13.417 -14.356 1.00 97.44 309 SER A O 1
ATOM 2311 N N . ASP A 1 310 ? 0.860 -14.035 -13.254 1.00 97.50 310 ASP A N 1
ATOM 2312 C CA . ASP A 1 310 ? 0.201 -14.163 -11.953 1.00 97.50 310 ASP A CA 1
ATOM 2313 C C . ASP A 1 310 ? 0.199 -12.863 -11.124 1.00 97.50 310 ASP A C 1
ATOM 2315 O O . ASP A 1 310 ? -0.644 -12.703 -10.235 1.00 97.50 310 ASP A O 1
ATOM 2319 N N . ALA A 1 311 ? 1.063 -11.898 -11.454 1.00 97.12 311 ALA A N 1
ATOM 2320 C CA . ALA A 1 311 ? 1.027 -10.536 -10.923 1.00 97.12 311 ALA A CA 1
ATOM 2321 C C . ALA A 1 311 ? 0.170 -9.610 -11.802 1.00 97.12 311 ALA A C 1
ATOM 2323 O O . ALA A 1 311 ? -0.730 -8.938 -11.296 1.00 97.12 311 ALA A O 1
ATOM 2324 N N . ILE A 1 312 ? 0.424 -9.609 -13.112 1.00 97.62 312 ILE A N 1
ATOM 2325 C CA . ILE A 1 312 ? -0.291 -8.854 -14.143 1.00 97.62 312 ILE A CA 1
ATOM 2326 C C . ILE A 1 312 ? -1.142 -9.849 -14.933 1.00 97.62 312 ILE A C 1
ATOM 2328 O O . ILE A 1 312 ? -0.614 -10.517 -15.814 1.00 97.62 312 ILE A O 1
ATOM 2332 N N . PRO A 1 313 ? -2.448 -9.976 -14.655 1.00 97.25 313 PRO A N 1
ATOM 2333 C CA . PRO A 1 313 ? -3.329 -10.793 -15.482 1.00 97.25 313 PRO A CA 1
ATOM 2334 C C . PRO A 1 313 ? -3.238 -10.434 -16.969 1.00 97.25 313 PRO A C 1
ATOM 2336 O O . PRO A 1 313 ? -3.183 -9.253 -17.310 1.00 97.25 313 PRO A O 1
ATOM 2339 N N . ASP A 1 314 ? -3.323 -11.434 -17.849 1.00 97.06 314 ASP A N 1
ATOM 2340 C CA . ASP A 1 314 ? -3.184 -11.255 -19.307 1.00 97.06 314 ASP A CA 1
ATOM 2341 C C . ASP A 1 314 ? -4.193 -10.270 -19.915 1.00 97.06 314 ASP A C 1
ATOM 2343 O O . ASP A 1 314 ? -3.938 -9.694 -20.961 1.00 97.06 314 ASP A O 1
ATOM 2347 N N . VAL A 1 315 ? -5.327 -10.024 -19.251 1.00 96.94 315 VAL A N 1
ATOM 2348 C CA . VAL A 1 315 ? -6.303 -8.999 -19.667 1.00 96.94 315 VAL A CA 1
ATOM 2349 C C . VAL A 1 315 ? -5.757 -7.563 -19.577 1.00 96.94 315 VAL A C 1
ATOM 2351 O O . VAL A 1 315 ? -6.316 -6.655 -20.190 1.00 96.94 315 VAL A O 1
ATOM 2354 N N . TYR A 1 316 ? -4.691 -7.339 -18.805 1.00 96.62 316 TYR A N 1
ATOM 2355 C CA . TYR A 1 316 ? -4.026 -6.039 -18.669 1.00 96.62 316 TYR A CA 1
ATOM 2356 C C . TYR A 1 316 ? -2.702 -5.952 -19.435 1.00 96.62 316 TYR A C 1
ATOM 2358 O O . TYR A 1 316 ? -2.130 -4.862 -19.491 1.00 96.62 316 TYR A O 1
ATOM 2366 N N . TRP A 1 317 ? -2.221 -7.071 -19.987 1.00 95.12 317 TRP A N 1
ATOM 2367 C CA . TRP A 1 317 ? -1.050 -7.122 -20.857 1.00 95.12 317 TRP A CA 1
ATOM 2368 C C . TRP A 1 317 ? -1.430 -6.733 -22.284 1.00 95.12 317 TRP A C 1
ATOM 2370 O O . TRP A 1 317 ? -0.673 -5.946 -22.884 1.00 95.12 317 TRP A O 1
#

Sequence (317 aa):
MKLASLASILGVTLVLSACTTPSVTAQSYDQVYESYLQGHLEMLKTQAPWMTEAQRLAHAKAQADEVIKSLKAQERLGGVVPPVLVPLLQPPAVDASKPVEVPQPAQSAAQTLVPQPQPSATSAQAEPTTLSNASSQSEAPVTAPEKGAQEESLAGTYVIEGGSYSMTVEQEGNALVVVDGNKRSRYEPQGDGSYRYYNPVSGSTFSLRFDDHGRVEADRVPSEGTPSILARVDAPIAADAATDNQAHLAIAQRYSELAQNDPDNAQAWTMCAAVAFKRSQSDGEDFSRYARQMADNLKLMDANGNPCSDAIPDVYW

pLDDT: mean 78.54, std 20.98, range [32.78, 98.44]